Protein AF-0000000082832202 (afdb_homodimer)

Organism: NCBI:txid1287738

Structure (mmCIF, N/CA/C/O backbone):
data_AF-0000000082832202-model_v1
#
loop_
_entity.id
_entity.type
_entity.pdbx_description
1 polymer 'Sel1 repeat family protein'
#
loop_
_atom_site.group_PDB
_atom_site.id
_atom_site.type_symbol
_atom_site.label_atom_id
_atom_site.label_alt_id
_atom_site.label_comp_id
_atom_site.label_asym_id
_atom_site.label_entity_id
_atom_site.label_seq_id
_atom_site.pdbx_PDB_ins_code
_atom_site.Cartn_x
_atom_site.Cartn_y
_atom_site.Cartn_z
_atom_site.occupancy
_atom_site.B_iso_or_equiv
_atom_site.auth_seq_id
_atom_site.auth_comp_id
_atom_site.auth_asym_id
_atom_site.auth_atom_id
_atom_site.pdbx_PDB_model_num
ATOM 1 N N . MET A 1 1 ? 5.253 -94.151 35.045 1 36.7 1 MET A N 1
ATOM 2 C CA . MET A 1 1 ? 4.605 -93.643 33.839 1 36.7 1 MET A CA 1
ATOM 3 C C . MET A 1 1 ? 4.426 -92.13 33.914 1 36.7 1 MET A C 1
ATOM 5 O O . MET A 1 1 ? 3.609 -91.635 34.692 1 36.7 1 MET A O 1
ATOM 9 N N . THR A 1 2 ? 5.518 -91.332 33.769 1 46.15 2 THR A N 1
ATOM 10 C CA . THR A 1 2 ? 5.912 -89.937 33.929 1 46.15 2 THR A CA 1
ATOM 11 C C . THR A 1 2 ? 5.266 -89.066 32.855 1 46.15 2 THR A C 1
ATOM 13 O O . THR A 1 2 ? 5.481 -89.283 31.66 1 46.15 2 THR A O 1
ATOM 16 N N . PRO A 1 3 ? 3.987 -88.641 33.016 1 47.85 3 PRO A N 1
ATOM 17 C CA . PRO A 1 3 ? 3.278 -87.91 31.964 1 47.85 3 PRO A CA 1
ATOM 18 C C . PRO A 1 3 ? 3.998 -86.63 31.547 1 47.85 3 PRO A C 1
ATOM 20 O O . PRO A 1 3 ? 4.624 -85.97 32.381 1 47.85 3 PRO A O 1
ATOM 23 N N . SER A 1 4 ? 4.635 -86.577 30.332 1 41.85 4 SER A N 1
ATOM 24 C CA . SER A 1 4 ? 5.38 -85.555 29.603 1 41.85 4 SER A CA 1
ATOM 25 C C . SER A 1 4 ? 4.497 -84.355 29.276 1 41.85 4 SER A C 1
ATOM 27 O O . SER A 1 4 ? 3.383 -84.516 28.774 1 41.85 4 SER A O 1
ATOM 29 N N . PHE A 1 5 ? 4.564 -83.216 30.042 1 42.29 5 PHE A N 1
ATOM 30 C CA . PHE A 1 5 ? 3.911 -81.913 30.012 1 42.29 5 PHE A CA 1
ATOM 31 C C . PHE A 1 5 ? 4.182 -81.203 28.691 1 42.29 5 PHE A C 1
ATOM 33 O O . PHE A 1 5 ? 5.31 -80.783 28.426 1 42.29 5 PHE A O 1
ATOM 40 N N . ALA A 1 6 ? 3.631 -81.625 27.555 1 43.42 6 ALA A N 1
ATOM 41 C CA . ALA A 1 6 ? 3.865 -80.989 26.261 1 43.42 6 ALA A CA 1
ATOM 42 C C . ALA A 1 6 ? 3.346 -79.555 26.253 1 43.42 6 ALA A C 1
ATOM 44 O O . ALA A 1 6 ? 2.148 -79.32 26.432 1 43.42 6 ALA A O 1
ATOM 45 N N . ARG A 1 7 ? 4.124 -78.577 26.791 1 40.4 7 ARG A N 1
ATOM 46 C CA . ARG A 1 7 ? 3.816 -77.151 26.831 1 40.4 7 ARG A CA 1
ATOM 47 C C . ARG A 1 7 ? 3.564 -76.606 25.429 1 40.4 7 ARG A C 1
ATOM 49 O O . ARG A 1 7 ? 4.438 -76.68 24.562 1 40.4 7 ARG A O 1
ATOM 56 N N . ARG A 1 8 ? 2.305 -76.591 24.922 1 41.57 8 ARG A N 1
ATOM 57 C CA . ARG A 1 8 ? 1.809 -76.053 23.659 1 41.57 8 ARG A CA 1
ATOM 58 C C . ARG A 1 8 ? 2.207 -74.59 23.494 1 41.57 8 ARG A C 1
ATOM 60 O O . ARG A 1 8 ? 1.861 -73.75 24.327 1 41.57 8 ARG A O 1
ATOM 67 N N . VAL A 1 9 ? 3.37 -74.235 22.896 1 40.81 9 VAL A N 1
ATOM 68 C CA . VAL A 1 9 ? 3.902 -72.92 22.555 1 40.81 9 VAL A CA 1
ATOM 69 C C . VAL A 1 9 ? 2.956 -72.215 21.586 1 40.81 9 VAL A C 1
ATOM 71 O O . VAL A 1 9 ? 2.713 -72.704 20.48 1 40.81 9 VAL A O 1
ATOM 74 N N . ALA A 1 10 ? 1.857 -71.535 22.136 1 42.75 10 ALA A N 1
ATOM 75 C CA . ALA A 1 10 ? 0.928 -70.726 21.351 1 42.75 10 ALA A CA 1
ATOM 76 C C . ALA A 1 10 ? 1.678 -69.734 20.466 1 42.75 10 ALA A C 1
ATOM 78 O O . ALA A 1 10 ? 2.588 -69.043 20.93 1 42.75 10 ALA A O 1
ATOM 79 N N . ALA A 1 11 ? 1.74 -69.985 19.158 1 41.87 11 ALA A N 1
ATOM 80 C CA . ALA A 1 11 ? 2.28 -69.248 18.019 1 41.87 11 ALA A CA 1
ATOM 81 C C . ALA A 1 11 ? 1.671 -67.851 17.931 1 41.87 11 ALA A C 1
ATOM 83 O O . ALA A 1 11 ? 0.459 -67.706 17.759 1 41.87 11 ALA A O 1
ATOM 84 N N . VAL A 1 12 ? 2.035 -66.905 18.861 1 43 12 VAL A N 1
ATOM 85 C CA . VAL A 1 12 ? 1.637 -65.506 18.746 1 43 12 VAL A CA 1
ATOM 86 C C . VAL A 1 12 ? 1.857 -65.022 17.314 1 43 12 VAL A C 1
ATOM 88 O O . VAL A 1 12 ? 2.977 -65.07 16.801 1 43 12 VAL A O 1
ATOM 91 N N . GLY A 1 13 ? 0.845 -65.153 16.382 1 37.01 13 GLY A N 1
ATOM 92 C CA . GLY A 1 13 ? 0.838 -64.637 15.022 1 37.01 13 GLY A CA 1
ATOM 93 C C . GLY A 1 13 ? 1.25 -63.18 14.934 1 37.01 13 GLY A C 1
ATOM 94 O O . GLY A 1 13 ? 1.105 -62.429 15.901 1 37.01 13 GLY A O 1
ATOM 95 N N . PRO A 1 14 ? 2.322 -62.809 14.129 1 46.74 14 PRO A N 1
ATOM 96 C CA . PRO A 1 14 ? 2.854 -61.466 13.886 1 46.74 14 PRO A CA 1
ATOM 97 C C . PRO A 1 14 ? 1.791 -60.49 13.388 1 46.74 14 PRO A C 1
ATOM 99 O O . PRO A 1 14 ? 1.067 -60.794 12.436 1 46.74 14 PRO A O 1
ATOM 102 N N . ALA A 1 15 ? 0.938 -59.871 14.303 1 44.11 15 ALA A N 1
ATOM 103 C CA . ALA A 1 15 ? 0.104 -58.76 13.85 1 44.11 15 ALA A CA 1
ATOM 104 C C . ALA A 1 15 ? 0.918 -57.76 13.035 1 44.11 15 ALA A C 1
ATOM 106 O O . ALA A 1 15 ? 1.861 -57.153 13.548 1 44.11 15 ALA A O 1
ATOM 107 N N . ALA A 1 16 ? 1.172 -58.023 11.727 1 42.03 16 ALA A N 1
ATOM 108 C CA . ALA A 1 16 ? 1.734 -57.045 10.799 1 42.03 16 ALA A CA 1
ATOM 109 C C . ALA A 1 16 ? 0.975 -55.722 10.87 1 42.03 16 ALA A C 1
ATOM 111 O O . ALA A 1 16 ? -0.208 -55.659 10.529 1 42.03 16 ALA A O 1
ATOM 112 N N . LEU A 1 17 ? 1.152 -54.93 11.963 1 40.19 17 LEU A N 1
ATOM 113 C CA . LEU A 1 17 ? 0.679 -53.55 11.992 1 40.19 17 LEU A CA 1
ATOM 114 C C . LEU A 1 17 ? 0.992 -52.84 10.679 1 40.19 17 LEU A C 1
ATOM 116 O O . LEU A 1 17 ? 2.158 -52.724 10.294 1 40.19 17 LEU A O 1
ATOM 120 N N . LEU A 1 18 ? 0.102 -52.975 9.669 1 39.25 18 LEU A N 1
ATOM 121 C CA . LEU A 1 18 ? 0.136 -52.133 8.478 1 39.25 18 LEU A CA 1
ATOM 122 C C . LEU A 1 18 ? 0.263 -50.661 8.857 1 39.25 18 LEU A C 1
ATOM 124 O O . LEU A 1 18 ? -0.636 -50.098 9.485 1 39.25 18 LEU A O 1
ATOM 128 N N . LEU A 1 19 ? 1.418 -50.238 9.329 1 39.89 19 LEU A N 1
ATOM 129 C CA . LEU A 1 19 ? 1.705 -48.809 9.385 1 39.89 19 LEU A CA 1
ATOM 130 C C . LEU A 1 19 ? 1.295 -48.121 8.086 1 39.89 19 LEU A C 1
ATOM 132 O O . LEU A 1 19 ? 1.91 -48.343 7.041 1 39.89 19 LEU A O 1
ATOM 136 N N . ALA A 1 20 ? 0.002 -47.969 7.8 1 40.73 20 ALA A N 1
ATOM 137 C CA . ALA A 1 20 ? -0.419 -47.074 6.725 1 40.73 20 ALA A CA 1
ATOM 138 C C . ALA A 1 20 ? 0.298 -45.73 6.818 1 40.73 20 ALA A C 1
ATOM 140 O O . ALA A 1 20 ? 0.176 -45.022 7.821 1 40.73 20 ALA A O 1
ATOM 141 N N . LEU A 1 21 ? 1.505 -45.641 6.226 1 37.59 21 LEU A N 1
ATOM 142 C CA . LEU A 1 21 ? 2.193 -44.403 5.878 1 37.59 21 LEU A CA 1
ATOM 143 C C . LEU A 1 21 ? 1.217 -43.384 5.298 1 37.59 21 LEU A C 1
ATOM 145 O O . LEU A 1 21 ? 0.692 -43.578 4.199 1 37.59 21 LEU A O 1
ATOM 149 N N . ALA A 1 22 ? 0.286 -42.87 6.035 1 40.84 22 ALA A N 1
ATOM 150 C CA . ALA A 1 22 ? -0.384 -41.647 5.602 1 40.84 22 ALA A CA 1
ATOM 151 C C . ALA A 1 22 ? 0.616 -40.646 5.031 1 40.84 22 ALA A C 1
ATOM 153 O O . ALA A 1 22 ? 1.431 -40.085 5.768 1 40.84 22 ALA A O 1
ATOM 154 N N . LEU A 1 23 ? 1.189 -40.967 3.871 1 36.01 23 LEU A N 1
ATOM 155 C CA . LEU A 1 23 ? 1.786 -39.893 3.084 1 36.01 23 LEU A CA 1
ATOM 156 C C . LEU A 1 23 ? 0.919 -38.64 3.128 1 36.01 23 LEU A C 1
ATOM 158 O O . LEU A 1 23 ? -0.218 -38.649 2.65 1 36.01 23 LEU A O 1
ATOM 162 N N . HIS A 1 24 ? 0.838 -37.951 4.184 1 42.77 24 HIS A N 1
ATOM 163 C CA . HIS A 1 24 ? 0.457 -36.544 4.13 1 42.77 24 HIS A CA 1
ATOM 164 C C . HIS A 1 24 ? 0.964 -35.884 2.852 1 42.77 24 HIS A C 1
ATOM 166 O O . HIS A 1 24 ? 2.173 -35.836 2.611 1 42.77 24 HIS A O 1
ATOM 172 N N . SER A 1 25 ? 0.314 -36.09 1.721 1 37.2 25 SER A N 1
ATOM 173 C CA . SER A 1 25 ? 0.51 -35.225 0.563 1 37.2 25 SER A CA 1
ATOM 174 C C . SER A 1 25 ? 0.694 -33.771 0.984 1 37.2 25 SER A C 1
ATOM 176 O O . SER A 1 25 ? -0.21 -33.169 1.569 1 37.2 25 SER A O 1
ATOM 178 N N . SER A 1 26 ? 1.654 -33.456 1.715 1 41.11 26 SER A N 1
ATOM 179 C CA . SER A 1 26 ? 2.028 -32.052 1.583 1 41.11 26 SER A CA 1
ATOM 180 C C . SER A 1 26 ? 1.764 -31.54 0.171 1 41.11 26 SER A C 1
ATOM 182 O O . SER A 1 26 ? 2.48 -31.895 -0.768 1 41.11 26 SER A O 1
ATOM 184 N N . GLY A 1 27 ? 0.619 -31.632 -0.323 1 37.84 27 GLY A N 1
ATOM 185 C CA . GLY A 1 27 ? 0.293 -30.92 -1.549 1 37.84 27 GLY A CA 1
ATOM 186 C C . GLY A 1 27 ? 1.083 -29.637 -1.722 1 37.84 27 GLY A C 1
ATOM 187 O O . GLY A 1 27 ? 0.674 -28.58 -1.238 1 37.84 27 GLY A O 1
ATOM 188 N N . ARG A 1 28 ? 2.298 -29.7 -1.516 1 38.68 28 ARG A N 1
ATOM 189 C CA . ARG A 1 28 ? 2.996 -28.602 -2.178 1 38.68 28 ARG A CA 1
ATOM 190 C C . ARG A 1 28 ? 2.385 -28.31 -3.545 1 38.68 28 ARG A C 1
ATOM 192 O O . ARG A 1 28 ? 2.361 -29.18 -4.418 1 38.68 28 ARG A O 1
ATOM 199 N N . ALA A 1 29 ? 1.395 -27.492 -3.718 1 41.17 29 ALA A N 1
ATOM 200 C CA . ALA A 1 29 ? 1.008 -26.893 -4.993 1 41.17 29 ALA A CA 1
ATOM 201 C C . ALA A 1 29 ? 2.203 -26.794 -5.937 1 41.17 29 ALA A C 1
ATOM 203 O O . ALA A 1 29 ? 3.077 -25.943 -5.755 1 41.17 29 ALA A O 1
ATOM 204 N N . GLU A 1 30 ? 2.817 -27.752 -6.334 1 41.38 30 GLU A N 1
ATOM 205 C CA . GLU A 1 30 ? 3.593 -27.643 -7.566 1 41.38 30 GLU A CA 1
ATOM 206 C C . GLU A 1 30 ? 2.911 -26.714 -8.567 1 41.38 30 GLU A C 1
ATOM 208 O O . GLU A 1 30 ? 1.794 -26.985 -9.012 1 41.38 30 GLU A O 1
ATOM 213 N N . ALA A 1 31 ? 3.024 -25.371 -8.469 1 43.4 31 ALA A N 1
ATOM 214 C CA . ALA A 1 31 ? 2.69 -24.532 -9.618 1 43.4 31 ALA A CA 1
ATOM 215 C C . ALA A 1 31 ? 2.842 -25.306 -10.924 1 43.4 31 ALA A C 1
ATOM 217 O O . ALA A 1 31 ? 3.941 -25.747 -11.268 1 43.4 31 ALA A O 1
ATOM 218 N N . ASN A 1 32 ? 1.982 -26.177 -11.28 1 41.36 32 ASN A N 1
ATOM 219 C CA . ASN A 1 32 ? 2.021 -26.673 -12.652 1 41.36 32 ASN A CA 1
ATOM 220 C C . ASN A 1 32 ? 2.671 -25.665 -13.595 1 41.36 32 ASN A C 1
ATOM 222 O O . ASN A 1 32 ? 2.039 -24.685 -13.995 1 41.36 32 ASN A O 1
ATOM 226 N N . ASN A 1 33 ? 3.904 -25.526 -13.57 1 45.63 33 ASN A N 1
ATOM 227 C CA . ASN A 1 33 ? 4.753 -24.741 -14.46 1 45.63 33 ASN A CA 1
ATOM 228 C C . ASN A 1 33 ? 4.131 -24.597 -15.846 1 45.63 33 ASN A C 1
ATOM 230 O O . ASN A 1 33 ? 4.294 -23.565 -16.5 1 45.63 33 ASN A O 1
ATOM 234 N N . GLY A 1 34 ? 3.545 -25.752 -16.246 1 49.36 34 GLY A N 1
ATOM 235 C CA . GLY A 1 34 ? 3.028 -25.731 -17.605 1 49.36 34 GLY A CA 1
ATOM 236 C C . GLY A 1 34 ? 1.852 -24.788 -17.781 1 49.36 34 GLY A C 1
ATOM 237 O O . GLY A 1 34 ? 1.723 -24.136 -18.82 1 49.36 34 GLY A O 1
ATOM 238 N N . LEU A 1 35 ? 0.853 -24.888 -16.947 1 48.44 35 LEU A N 1
ATOM 239 C CA . LEU A 1 35 ? -0.297 -23.997 -17.063 1 48.44 35 LEU A CA 1
ATOM 240 C C . LEU A 1 35 ? 0.104 -22.553 -16.782 1 48.44 35 LEU A C 1
ATOM 242 O O . LEU A 1 35 ? -0.596 -21.62 -17.183 1 48.44 35 LEU A O 1
ATOM 246 N N . SER A 1 36 ? 1.229 -22.48 -16.019 1 58.41 36 SER A N 1
ATOM 247 C CA . SER A 1 36 ? 1.688 -21.155 -15.615 1 58.41 36 SER A CA 1
ATOM 248 C C . SER A 1 36 ? 2.213 -20.364 -16.808 1 58.41 36 SER A C 1
ATOM 250 O O . SER A 1 36 ? 1.938 -19.169 -16.937 1 58.41 36 SER A O 1
ATOM 252 N N . ALA A 1 37 ? 2.893 -21.187 -17.684 1 61.93 37 ALA A N 1
ATOM 253 C CA . ALA A 1 37 ? 3.47 -20.503 -18.838 1 61.93 37 ALA A CA 1
ATOM 254 C C . ALA A 1 37 ? 2.379 -20.006 -19.783 1 61.93 37 ALA A C 1
ATOM 256 O O . ALA A 1 37 ? 2.565 -19.01 -20.486 1 61.93 37 ALA A O 1
ATOM 257 N N . TYR A 1 38 ? 1.156 -20.61 -19.632 1 76.43 38 TYR A N 1
ATOM 258 C CA . TYR A 1 38 ? 0.159 -20.217 -20.621 1 76.43 38 TYR A CA 1
ATOM 259 C C . TYR A 1 38 ? -0.908 -19.327 -19.996 1 76.43 38 TYR A C 1
ATOM 261 O O . TYR A 1 38 ? -1.728 -18.738 -20.704 1 76.43 38 TYR A O 1
ATOM 269 N N . ALA A 1 39 ? -0.691 -19.198 -18.753 1 91.46 39 ALA A N 1
ATOM 270 C CA . ALA A 1 39 ? -1.71 -18.379 -18.103 1 91.46 39 ALA A CA 1
ATOM 271 C C . ALA A 1 39 ? -1.458 -16.893 -18.346 1 91.46 39 ALA A C 1
ATOM 273 O O . ALA A 1 39 ? -0.314 -16.436 -18.302 1 91.46 39 ALA A O 1
ATOM 274 N N . THR A 1 40 ? -2.513 -16.191 -18.694 1 96.17 40 THR A N 1
ATOM 275 C CA . THR A 1 40 ? -2.414 -14.744 -18.849 1 96.17 40 THR A CA 1
ATOM 276 C C . THR A 1 40 ? -2.049 -14.082 -17.523 1 96.17 40 THR A C 1
ATOM 278 O O . THR A 1 40 ? -2.222 -14.677 -16.458 1 96.17 40 THR A O 1
ATOM 281 N N . PRO A 1 41 ? -1.514 -12.963 -17.612 1 96.54 41 PRO A N 1
ATOM 282 C CA . PRO A 1 41 ? -1.201 -12.261 -16.365 1 96.54 41 PRO A CA 1
ATOM 283 C C . PRO A 1 41 ? -2.415 -12.114 -15.45 1 96.54 41 PRO A C 1
ATOM 285 O O . PRO A 1 41 ? -2.288 -12.227 -14.228 1 96.54 41 PRO A O 1
ATOM 288 N N . ALA A 1 42 ? -3.521 -11.936 -16.021 1 95.78 42 ALA A N 1
ATOM 289 C CA . ALA A 1 42 ? -4.743 -11.821 -15.23 1 95.78 42 ALA A CA 1
ATOM 290 C C . ALA A 1 42 ? -5.069 -13.137 -14.529 1 95.78 42 ALA A C 1
ATOM 292 O O . ALA A 1 42 ? -5.533 -13.141 -13.386 1 95.78 42 ALA A O 1
ATOM 293 N N . GLN A 1 43 ? -4.837 -14.211 -15.175 1 97.21 43 GLN A N 1
ATOM 294 C CA . GLN A 1 43 ? -5.065 -15.522 -14.576 1 97.21 43 GLN A CA 1
ATOM 295 C C . GLN A 1 43 ? -4.069 -15.794 -13.453 1 97.21 43 GLN A C 1
ATOM 297 O O . GLN A 1 43 ? -4.434 -16.344 -12.411 1 97.21 43 GLN A O 1
ATOM 302 N N . LYS A 1 44 ? -2.842 -15.412 -13.63 1 97.8 44 LYS A N 1
ATOM 303 C CA . LYS A 1 44 ? -1.829 -15.553 -12.588 1 97.8 44 LYS A CA 1
ATOM 304 C C . LYS A 1 44 ? -2.174 -14.705 -11.367 1 97.8 44 LYS A C 1
ATOM 306 O O . LYS A 1 44 ? -1.996 -15.144 -10.229 1 97.8 44 LYS A O 1
ATOM 311 N N . TYR A 1 45 ? -2.695 -13.516 -11.648 1 96.07 45 TYR A N 1
ATOM 312 C CA . TYR A 1 45 ? -3.15 -12.657 -10.56 1 96.07 45 TYR A CA 1
ATOM 313 C C . TYR A 1 45 ? -4.295 -13.309 -9.794 1 96.07 45 TYR A C 1
ATOM 315 O O . TYR A 1 45 ? -4.323 -13.275 -8.561 1 96.07 45 TYR A O 1
ATOM 323 N N . ALA A 1 46 ? -5.177 -13.933 -10.486 1 95.38 46 ALA A N 1
ATOM 324 C CA . ALA A 1 46 ? -6.278 -14.644 -9.843 1 95.38 46 ALA A CA 1
ATOM 325 C C . ALA A 1 46 ? -5.76 -15.787 -8.974 1 95.38 46 ALA A C 1
ATOM 327 O O . ALA A 1 46 ? -6.268 -16.018 -7.874 1 95.38 46 ALA A O 1
ATOM 328 N N . LEU A 1 47 ? -4.779 -16.486 -9.451 1 96.15 47 LEU A N 1
ATOM 329 C CA . LEU A 1 47 ? -4.164 -17.559 -8.677 1 96.15 47 LEU A CA 1
ATOM 330 C C . LEU A 1 47 ? -3.5 -17.01 -7.419 1 96.15 47 LEU A C 1
ATOM 332 O O . LEU A 1 47 ? -3.533 -17.65 -6.365 1 96.15 47 LEU A O 1
ATOM 336 N N . ALA A 1 48 ? -2.869 -15.845 -7.532 1 96.15 48 ALA A N 1
ATOM 337 C CA . ALA A 1 48 ? -2.276 -15.194 -6.367 1 96.15 48 ALA A CA 1
ATOM 338 C C . ALA A 1 48 ? -3.334 -14.89 -5.311 1 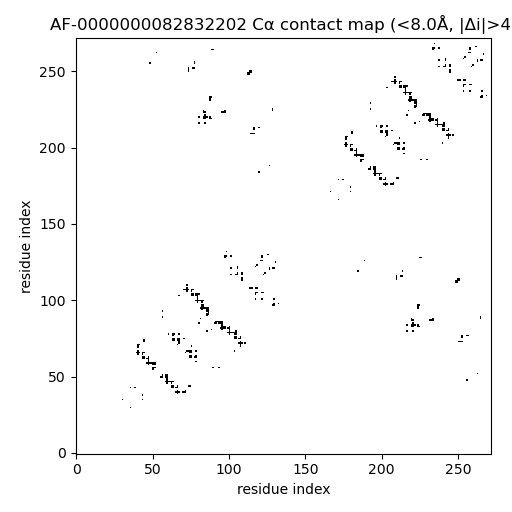96.15 48 ALA A C 1
ATOM 340 O O . ALA A 1 48 ? -3.114 -15.119 -4.119 1 96.15 48 ALA A O 1
ATOM 341 N N . LEU A 1 49 ? -4.469 -14.396 -5.746 1 93.25 49 LEU A N 1
ATOM 342 C CA . LEU A 1 49 ? -5.542 -14.066 -4.814 1 93.25 49 LEU A CA 1
ATOM 343 C C . LEU A 1 49 ? -6.087 -15.324 -4.146 1 93.25 49 LEU A C 1
ATOM 345 O O . LEU A 1 49 ? -6.435 -15.303 -2.963 1 93.25 49 LEU A O 1
ATOM 349 N N . GLU A 1 50 ? -6.172 -16.399 -4.854 1 92.96 50 GLU A N 1
ATOM 350 C CA . GLU A 1 50 ? -6.58 -17.674 -4.271 1 92.96 50 GLU A CA 1
ATOM 351 C C . GLU A 1 50 ? -5.582 -18.142 -3.215 1 92.96 50 GLU A C 1
ATOM 353 O O . GLU A 1 50 ? -5.975 -18.553 -2.121 1 92.96 50 GLU A O 1
ATOM 358 N N . ALA A 1 51 ? -4.305 -18.049 -3.54 1 93.75 51 ALA A N 1
ATOM 359 C CA . ALA A 1 51 ? -3.264 -18.43 -2.589 1 93.75 51 ALA A CA 1
ATOM 360 C C . ALA A 1 51 ? -3.343 -17.584 -1.321 1 93.75 51 ALA A C 1
ATOM 362 O O . ALA A 1 51 ? -3.146 -18.093 -0.215 1 93.75 51 ALA A O 1
ATOM 363 N N . GLN A 1 52 ? -3.565 -16.298 -1.499 1 92.32 52 GLN A N 1
ATOM 364 C CA . GLN A 1 52 ? -3.74 -15.416 -0.349 1 92.32 52 GLN A CA 1
ATOM 365 C C . GLN A 1 52 ? -4.88 -15.897 0.544 1 92.32 52 GLN A C 1
ATOM 367 O O . GLN A 1 52 ? -4.744 -15.929 1.769 1 92.32 52 GLN A O 1
ATOM 372 N N . THR A 1 53 ? -6.021 -16.267 -0.02 1 89.55 53 THR A N 1
ATOM 373 C CA . THR A 1 53 ? -7.193 -16.737 0.711 1 89.55 53 THR A CA 1
ATOM 374 C C . THR A 1 53 ? -6.874 -18.014 1.482 1 89.55 53 THR A C 1
ATOM 376 O O . THR A 1 53 ? -7.402 -18.235 2.574 1 89.55 53 THR A O 1
ATOM 379 N N . LEU A 1 54 ? -5.959 -18.802 0.966 1 89.73 54 LEU A N 1
ATOM 380 C CA . LEU A 1 54 ? -5.589 -20.076 1.573 1 89.73 54 LEU A CA 1
ATOM 381 C C . LEU A 1 54 ? -4.478 -19.887 2.6 1 89.73 54 LEU A C 1
ATOM 383 O O . LEU A 1 54 ? -4.063 -20.845 3.256 1 89.73 54 LEU A O 1
ATOM 387 N N . GLY A 1 55 ? -3.926 -18.665 2.642 1 89.22 55 GLY A N 1
ATOM 388 C CA . GLY A 1 55 ? -2.867 -18.388 3.6 1 89.22 55 GLY A CA 1
ATOM 389 C C . GLY A 1 55 ? -1.498 -18.835 3.122 1 89.22 55 GLY A C 1
ATOM 390 O O . GLY A 1 55 ? -0.537 -18.842 3.894 1 89.22 55 GLY A O 1
ATOM 391 N N . ASP A 1 56 ? -1.466 -19.279 1.869 1 92.6 56 ASP A N 1
ATOM 392 C CA . ASP A 1 56 ? -0.182 -19.642 1.276 1 92.6 56 ASP A CA 1
ATOM 393 C C . ASP A 1 56 ? 0.514 -18.419 0.683 1 92.6 56 ASP A C 1
ATOM 395 O O . ASP A 1 56 ? 0.518 -18.231 -0.536 1 92.6 56 ASP A O 1
ATOM 399 N N . TYR A 1 57 ? 1.173 -17.662 1.48 1 93.71 57 TYR A N 1
ATOM 400 C CA . TYR A 1 57 ? 1.712 -16.364 1.092 1 93.71 57 TYR A CA 1
ATOM 401 C C . TYR A 1 57 ? 2.928 -16.526 0.188 1 93.71 57 TYR A C 1
ATOM 403 O O . TYR A 1 57 ? 3.117 -15.754 -0.755 1 93.71 57 TYR A O 1
ATOM 411 N N . PRO A 1 58 ? 3.778 -17.55 0.422 1 95.25 58 PRO A N 1
ATOM 412 C CA . PRO A 1 58 ? 4.855 -17.75 -0.55 1 95.25 58 PRO A CA 1
ATOM 413 C C . PRO A 1 58 ? 4.336 -17.982 -1.967 1 95.25 58 PRO A C 1
ATOM 415 O O . PRO A 1 58 ? 4.864 -17.41 -2.924 1 95.25 58 PRO A O 1
ATOM 418 N N . ALA A 1 59 ? 3.292 -18.784 -2.103 1 96.34 59 ALA A N 1
ATOM 419 C CA . ALA A 1 59 ? 2.698 -18.999 -3.419 1 96.34 59 ALA A CA 1
ATOM 420 C C . ALA A 1 59 ? 2.077 -17.713 -3.958 1 96.34 59 ALA A C 1
ATOM 422 O O . ALA A 1 59 ? 2.178 -17.42 -5.151 1 96.34 59 ALA A O 1
ATOM 423 N N . MET A 1 60 ? 1.393 -16.934 -3.122 1 95.84 60 MET A N 1
ATOM 424 C CA . MET A 1 60 ? 0.836 -15.643 -3.518 1 95.84 60 MET A CA 1
ATOM 425 C C . MET A 1 60 ? 1.903 -14.764 -4.162 1 95.84 60 MET A C 1
ATOM 427 O O . MET A 1 60 ? 1.714 -14.263 -5.271 1 95.84 60 MET A O 1
ATOM 431 N N . LEU A 1 61 ? 3.049 -14.669 -3.497 1 97.48 61 LEU A N 1
ATOM 432 C CA . LEU A 1 61 ? 4.119 -13.805 -3.981 1 97.48 61 LEU A CA 1
ATOM 433 C C . LEU A 1 61 ? 4.696 -14.334 -5.29 1 97.48 61 LEU A C 1
ATOM 435 O O . LEU A 1 61 ? 5.045 -13.555 -6.18 1 97.48 61 LEU A O 1
ATOM 439 N N . THR A 1 62 ? 4.767 -15.635 -5.392 1 97.83 62 THR A N 1
ATOM 440 C CA . THR A 1 62 ? 5.273 -16.238 -6.62 1 97.83 62 THR A CA 1
ATOM 441 C C . THR A 1 62 ? 4.381 -15.88 -7.805 1 97.83 62 THR A C 1
ATOM 443 O O . THR A 1 62 ? 4.871 -15.438 -8.846 1 97.83 62 THR A O 1
ATOM 446 N N . TRP A 1 63 ? 3.104 -15.992 -7.641 1 97.7 63 TRP A N 1
ATOM 447 C CA . TRP A 1 63 ? 2.163 -15.703 -8.718 1 97.7 63 TRP A CA 1
ATOM 448 C C . TRP A 1 63 ? 2.1 -14.206 -8.999 1 97.7 63 TRP A C 1
ATOM 450 O O . TRP A 1 63 ? 1.989 -13.789 -10.155 1 97.7 63 TRP A O 1
ATOM 460 N N . LEU A 1 64 ? 2.138 -13.416 -7.935 1 97.7 64 LEU A N 1
ATOM 461 C CA . LEU A 1 64 ? 2.157 -11.971 -8.135 1 97.7 64 LEU A CA 1
ATOM 462 C C . LEU A 1 64 ? 3.37 -11.552 -8.959 1 97.7 64 LEU A C 1
ATOM 464 O O . LEU A 1 64 ? 3.249 -10.747 -9.885 1 97.7 64 LEU A O 1
ATOM 468 N N . ARG A 1 65 ? 4.511 -12.053 -8.624 1 98.45 65 ARG A N 1
ATOM 469 C CA . ARG A 1 65 ? 5.727 -11.704 -9.352 1 98.45 65 ARG A CA 1
ATOM 470 C C . ARG A 1 65 ? 5.631 -12.13 -10.814 1 98.45 65 ARG A C 1
ATOM 472 O O . ARG A 1 65 ? 6.052 -11.394 -11.709 1 98.45 65 ARG A O 1
ATOM 479 N N . ALA A 1 66 ? 5.083 -13.312 -11.027 1 98.03 66 ALA A N 1
ATOM 480 C CA . ALA A 1 66 ? 4.925 -13.799 -12.395 1 98.03 66 ALA A CA 1
ATOM 481 C C . ALA A 1 66 ? 4.026 -12.871 -13.208 1 98.03 66 ALA A C 1
ATOM 483 O O . ALA A 1 66 ? 4.358 -12.509 -14.339 1 98.03 66 ALA A O 1
ATOM 484 N N . ALA A 1 67 ? 2.903 -12.462 -12.669 1 97.75 67 ALA A N 1
ATOM 485 C CA . ALA A 1 67 ? 1.978 -11.552 -13.341 1 97.75 67 ALA A CA 1
ATOM 486 C C . ALA A 1 67 ? 2.591 -10.163 -13.495 1 97.75 67 ALA A C 1
ATOM 488 O O . ALA A 1 67 ? 2.449 -9.528 -14.543 1 97.75 67 ALA A O 1
ATOM 489 N N . ALA A 1 68 ? 3.284 -9.746 -12.47 1 97.27 68 ALA A N 1
ATOM 490 C CA . ALA A 1 68 ? 3.894 -8.419 -12.464 1 97.27 68 ALA A CA 1
ATOM 491 C C . ALA A 1 68 ? 4.965 -8.303 -13.544 1 97.27 68 ALA A C 1
ATOM 493 O O . ALA A 1 68 ? 5.057 -7.281 -14.229 1 97.27 68 ALA A O 1
ATOM 494 N N . ARG A 1 69 ? 5.728 -9.298 -13.723 1 98 69 ARG A N 1
ATOM 495 C CA . ARG A 1 69 ? 6.797 -9.308 -14.716 1 98 69 ARG A CA 1
ATOM 496 C C . ARG A 1 69 ? 6.234 -9.178 -16.127 1 98 69 ARG A C 1
ATOM 498 O O . ARG A 1 69 ? 6.916 -8.689 -17.031 1 98 69 ARG A O 1
ATOM 505 N N . GLU A 1 70 ? 4.988 -9.581 -16.269 1 97.23 70 GLU A N 1
ATOM 506 C CA . GLU A 1 70 ? 4.351 -9.51 -17.581 1 97.23 70 GLU A CA 1
ATOM 507 C C . GLU A 1 70 ? 3.584 -8.202 -17.752 1 97.23 70 GLU A C 1
ATOM 509 O O . GLU A 1 70 ? 2.787 -8.06 -18.682 1 97.23 70 GLU A O 1
ATOM 514 N N . GLY A 1 71 ? 3.678 -7.298 -16.821 1 95.49 71 GLY A N 1
ATOM 515 C CA . GLY A 1 71 ? 3.196 -5.937 -16.991 1 95.49 71 GLY A CA 1
ATOM 516 C C . GLY A 1 71 ? 1.799 -5.725 -16.439 1 95.49 71 GLY A C 1
ATOM 517 O O . GLY A 1 71 ? 1.169 -4.699 -16.706 1 95.49 71 GLY A O 1
ATOM 518 N N . HIS A 1 72 ? 1.299 -6.641 -15.632 1 94.88 72 HIS A N 1
ATOM 519 C CA . HIS A 1 72 ? -0.042 -6.52 -15.071 1 94.88 72 HIS A CA 1
ATOM 520 C C . HIS A 1 72 ? -0.068 -5.53 -13.911 1 94.88 72 HIS A C 1
ATOM 522 O O . HIS A 1 72 ? 0.364 -5.855 -12.803 1 94.88 72 HIS A O 1
ATOM 528 N N . ALA A 1 73 ? -0.613 -4.403 -14.078 1 92.38 73 ALA A N 1
ATOM 529 C CA . ALA A 1 73 ? -0.507 -3.284 -13.145 1 92.38 73 ALA A CA 1
ATOM 530 C C . ALA A 1 73 ? -1.147 -3.627 -11.802 1 92.38 73 ALA A C 1
ATOM 532 O O . ALA A 1 73 ? -0.578 -3.342 -10.746 1 92.38 73 ALA A O 1
ATOM 533 N N . PRO A 1 74 ? -2.269 -4.295 -11.801 1 92.17 74 PRO A N 1
ATOM 534 C CA . PRO A 1 74 ? -2.84 -4.679 -10.508 1 92.17 74 PRO A CA 1
ATOM 535 C C . PRO A 1 74 ? -1.919 -5.596 -9.705 1 92.17 74 PRO A C 1
ATOM 537 O O . PRO A 1 74 ? -1.791 -5.436 -8.489 1 92.17 74 PRO A O 1
ATOM 540 N N . ALA A 1 75 ? -1.268 -6.534 -10.356 1 95.44 75 ALA A N 1
ATOM 541 C CA . ALA A 1 75 ? -0.332 -7.428 -9.678 1 95.44 75 ALA A CA 1
ATOM 542 C C . ALA A 1 75 ? 0.892 -6.665 -9.179 1 95.44 75 ALA A C 1
ATOM 544 O O . ALA A 1 75 ? 1.403 -6.943 -8.091 1 95.44 75 ALA A O 1
ATOM 545 N N . GLN A 1 76 ? 1.362 -5.724 -9.99 1 95.38 76 GLN A N 1
ATOM 546 C CA . GLN A 1 76 ? 2.497 -4.9 -9.588 1 95.38 76 GLN A CA 1
ATOM 547 C C . GLN A 1 76 ? 2.178 -4.1 -8.328 1 95.38 76 GLN A C 1
ATOM 549 O O . GLN A 1 76 ? 2.983 -4.052 -7.396 1 95.38 76 GLN A O 1
ATOM 554 N N . ARG A 1 77 ? 0.998 -3.543 -8.259 1 93.16 77 ARG A N 1
ATOM 555 C CA . ARG A 1 77 ? 0.577 -2.764 -7.099 1 93.16 77 ARG A CA 1
ATOM 556 C C . ARG A 1 77 ? 0.429 -3.651 -5.867 1 93.16 77 ARG A C 1
ATOM 558 O O . ARG A 1 77 ? 0.934 -3.32 -4.793 1 93.16 77 ARG A O 1
ATOM 565 N N . MET A 1 78 ? -0.228 -4.764 -6.05 1 94.07 78 MET A N 1
ATOM 566 C CA . MET A 1 78 ? -0.429 -5.684 -4.934 1 94.07 78 MET A CA 1
ATOM 567 C C . MET A 1 78 ? 0.905 -6.208 -4.413 1 94.07 78 MET A C 1
ATOM 569 O O . MET A 1 78 ? 1.118 -6.279 -3.201 1 94.07 78 MET A O 1
ATOM 573 N N . LEU A 1 79 ? 1.772 -6.566 -5.329 1 95.98 79 LEU A N 1
ATOM 574 C CA . LEU A 1 79 ? 3.092 -7.05 -4.941 1 95.98 79 LEU A CA 1
ATOM 575 C C . LEU A 1 79 ? 3.857 -5.982 -4.167 1 95.98 79 LEU A C 1
ATOM 577 O O . LEU A 1 79 ? 4.454 -6.27 -3.128 1 95.98 79 LEU A O 1
ATOM 581 N N . GLY A 1 80 ? 3.865 -4.757 -4.671 1 95.45 80 GLY A N 1
ATOM 582 C CA . GLY A 1 80 ? 4.531 -3.663 -3.984 1 95.45 80 GLY A CA 1
ATOM 583 C C . GLY A 1 80 ? 4.027 -3.451 -2.569 1 95.45 80 GLY A C 1
ATOM 584 O O . GLY A 1 80 ? 4.82 -3.339 -1.632 1 95.45 80 GLY A O 1
ATOM 585 N N . ILE A 1 81 ? 2.705 -3.461 -2.38 1 94.08 81 ILE A N 1
ATOM 586 C CA . ILE A 1 81 ? 2.103 -3.246 -1.069 1 94.08 81 ILE A CA 1
ATOM 587 C C . ILE A 1 81 ? 2.406 -4.436 -0.161 1 94.08 81 ILE A C 1
ATOM 589 O O . ILE A 1 81 ? 2.721 -4.261 1.018 1 94.08 81 ILE A O 1
ATOM 593 N N . ALA A 1 82 ? 2.328 -5.634 -0.673 1 95.28 82 ALA A N 1
ATOM 594 C CA . ALA A 1 82 ? 2.634 -6.837 0.096 1 95.28 82 ALA A CA 1
ATOM 595 C C . ALA A 1 82 ? 4.075 -6.815 0.598 1 95.28 82 ALA A C 1
ATOM 597 O O . ALA A 1 82 ? 4.353 -7.229 1.726 1 95.28 82 ALA A O 1
ATOM 598 N N . LEU A 1 83 ? 4.98 -6.309 -0.236 1 96.21 83 LEU A N 1
ATOM 599 C CA . LEU A 1 83 ? 6.397 -6.287 0.111 1 96.21 83 LEU A CA 1
ATOM 600 C C . LEU A 1 83 ? 6.695 -5.175 1.111 1 96.21 83 LEU A C 1
ATOM 602 O O . LEU A 1 83 ? 7.576 -5.318 1.962 1 96.21 83 LEU A O 1
ATOM 606 N N . VAL A 1 84 ? 5.926 -4.081 1.025 1 94.75 84 VAL A N 1
ATOM 607 C CA . VAL A 1 84 ? 6.123 -2.966 1.946 1 94.75 84 VAL A CA 1
ATOM 608 C C . VAL A 1 84 ? 5.467 -3.282 3.288 1 94.75 84 VAL A C 1
ATOM 610 O O . VAL A 1 84 ? 6.016 -2.962 4.345 1 94.75 84 VAL A O 1
ATOM 613 N N . GLY A 1 85 ? 4.331 -3.967 3.269 1 95.28 85 GLY A N 1
ATOM 614 C CA . GLY A 1 85 ? 3.536 -4.204 4.464 1 95.28 85 GLY A CA 1
ATOM 615 C C . GLY A 1 85 ? 3.556 -5.651 4.917 1 95.28 85 GLY A C 1
ATOM 616 O O . GLY A 1 85 ? 2.737 -6.059 5.744 1 95.28 85 GLY A O 1
ATOM 617 N N . GLY A 1 86 ? 4.36 -6.518 4.364 1 93.92 86 GLY A N 1
ATOM 618 C CA . GLY A 1 86 ? 4.374 -7.96 4.545 1 93.92 86 GLY A CA 1
ATOM 619 C C . GLY A 1 86 ? 4.189 -8.383 5.99 1 93.92 86 GLY A C 1
ATOM 620 O O . GLY A 1 86 ? 3.251 -9.115 6.313 1 93.92 86 GLY A O 1
ATOM 621 N N . PRO A 1 87 ? 4.971 -7.863 6.861 1 92.51 87 PRO A N 1
ATOM 622 C CA . PRO A 1 87 ? 4.87 -8.296 8.257 1 92.51 87 PRO A CA 1
ATOM 623 C C . PRO A 1 87 ? 3.496 -8.021 8.862 1 92.51 87 PRO A C 1
ATOM 625 O O . PRO A 1 87 ? 2.955 -8.862 9.585 1 92.51 87 PRO A O 1
ATOM 628 N N . ALA A 1 88 ? 2.98 -6.889 8.532 1 92.29 88 ALA A N 1
ATOM 629 C CA . ALA A 1 88 ? 1.681 -6.514 9.082 1 92.29 88 ALA A CA 1
ATOM 630 C C . ALA A 1 88 ? 0.555 -7.299 8.415 1 92.29 88 ALA A C 1
ATOM 632 O O . ALA A 1 88 ? -0.393 -7.724 9.081 1 92.29 88 ALA A O 1
ATOM 633 N N . LEU A 1 89 ? 0.677 -7.585 7.202 1 92.69 89 LEU A N 1
ATOM 634 C CA . LEU A 1 89 ? -0.39 -8.187 6.41 1 92.69 89 LEU A CA 1
ATOM 635 C C . LEU A 1 89 ? -0.39 -9.705 6.562 1 92.69 89 LEU A C 1
ATOM 637 O O . LEU A 1 89 ? -1.452 -10.327 6.617 1 92.69 89 LEU A O 1
ATOM 641 N N . TYR A 1 90 ? 0.848 -10.265 6.68 1 91.27 90 TYR A N 1
ATOM 642 C CA . TYR A 1 90 ? 0.941 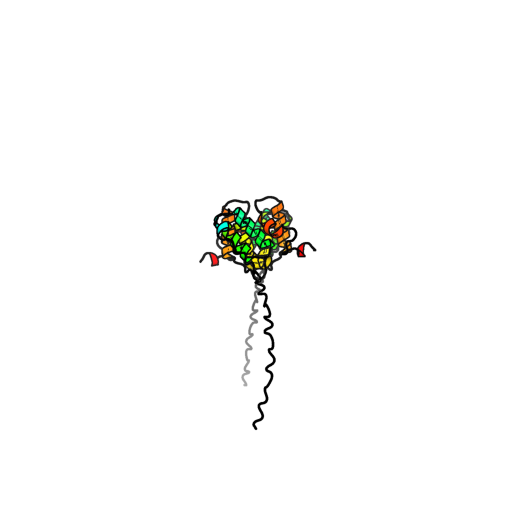-11.711 6.512 1 91.27 90 TYR A CA 1
ATOM 643 C C . TYR A 1 90 ? 1.723 -12.343 7.657 1 91.27 90 TYR A C 1
ATOM 645 O O . TYR A 1 90 ? 1.874 -13.566 7.713 1 91.27 90 TYR A O 1
ATOM 653 N N . GLY A 1 91 ? 2.24 -11.522 8.539 1 88.32 91 GLY A N 1
ATOM 654 C CA . GLY A 1 91 ? 2.95 -12.037 9.699 1 88.32 91 GLY A CA 1
ATOM 655 C C . GLY A 1 91 ? 4.458 -11.948 9.564 1 88.32 91 GLY A C 1
ATOM 656 O O . GLY A 1 91 ? 4.971 -11.57 8.508 1 88.32 91 GLY A O 1
ATOM 657 N N . ALA A 1 92 ? 5.123 -12.281 10.583 1 86.79 92 ALA A N 1
ATOM 658 C CA . ALA A 1 92 ? 6.568 -12.106 10.7 1 86.79 92 ALA A CA 1
ATOM 659 C C . ALA A 1 92 ? 7.31 -12.978 9.691 1 86.79 92 ALA A C 1
ATOM 661 O O . ALA A 1 92 ? 8.462 -12.701 9.349 1 86.79 92 ALA A O 1
ATOM 662 N N . GLY A 1 93 ? 6.711 -14.003 9.207 1 89.71 93 GLY A N 1
ATOM 663 C CA . GLY A 1 93 ? 7.327 -14.895 8.238 1 89.71 93 GLY A CA 1
ATOM 664 C C . GLY A 1 93 ? 7.433 -14.288 6.852 1 89.71 93 GLY A C 1
ATOM 665 O O . GLY A 1 93 ? 8.087 -14.851 5.971 1 89.71 93 GLY A O 1
ATOM 666 N N . GLN A 1 94 ? 6.835 -13.121 6.678 1 92.69 94 GLN A N 1
ATOM 667 C CA . GLN A 1 94 ? 6.905 -12.391 5.417 1 92.69 94 GLN A CA 1
ATOM 668 C C . GLN A 1 94 ? 7.57 -11.031 5.604 1 92.69 94 GLN A C 1
ATOM 670 O O . GLN A 1 94 ? 6.887 -10.016 5.759 1 92.69 94 GLN A O 1
ATOM 675 N N . PRO A 1 95 ? 8.892 -11 5.56 1 93.63 95 PRO A N 1
ATOM 676 C CA . PRO A 1 95 ? 9.591 -9.733 5.792 1 93.63 95 PRO A CA 1
ATOM 677 C C . PRO A 1 95 ? 9.296 -8.691 4.716 1 93.63 95 PRO A C 1
ATOM 679 O O . PRO A 1 95 ? 8.988 -9.046 3.576 1 93.63 95 PRO A O 1
ATOM 682 N N . ALA A 1 96 ? 9.449 -7.462 5.083 1 94.7 96 ALA A N 1
ATOM 683 C CA . ALA A 1 96 ? 9.304 -6.365 4.129 1 94.7 96 ALA A CA 1
ATOM 684 C C . ALA A 1 96 ? 10.517 -6.276 3.207 1 94.7 96 ALA A C 1
ATOM 686 O O . ALA A 1 96 ? 11.638 -6.587 3.614 1 94.7 96 ALA A O 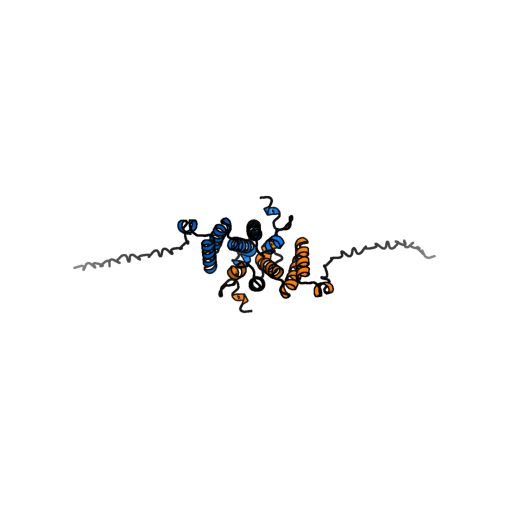1
ATOM 687 N N . ASP A 1 97 ? 10.285 -5.889 1.967 1 95.27 97 ASP A N 1
ATOM 688 C CA . ASP A 1 97 ? 11.313 -5.567 0.983 1 95.27 97 ASP A CA 1
ATOM 689 C C . ASP A 1 97 ? 11.004 -4.248 0.278 1 95.27 97 ASP A C 1
ATOM 691 O O . ASP A 1 97 ? 10.314 -4.23 -0.743 1 95.27 97 ASP A O 1
ATOM 695 N N . LEU A 1 98 ? 11.596 -3.169 0.769 1 92.81 98 LEU A N 1
ATOM 696 C CA . LEU A 1 98 ? 11.271 -1.83 0.288 1 92.81 98 LEU A CA 1
ATOM 697 C C . LEU A 1 98 ? 11.833 -1.605 -1.112 1 92.81 98 LEU A C 1
ATOM 699 O O . LEU A 1 98 ? 11.225 -0.903 -1.923 1 92.81 98 LEU A O 1
ATOM 703 N N . CYS A 1 99 ? 12.992 -2.165 -1.368 1 94 99 CYS A N 1
ATOM 704 C CA . CYS A 1 99 ? 13.603 -1.964 -2.678 1 94 99 CYS A CA 1
ATOM 705 C C . CYS A 1 99 ? 12.764 -2.606 -3.776 1 94 99 CYS A C 1
ATOM 707 O O . CYS A 1 99 ? 12.411 -1.95 -4.757 1 94 99 CYS A O 1
ATOM 709 N N . GLU A 1 100 ? 12.401 -3.845 -3.578 1 95.52 100 GLU A N 1
ATOM 710 C CA . GLU A 1 100 ? 11.539 -4.491 -4.563 1 95.52 100 GLU A CA 1
ATOM 711 C C . GLU A 1 100 ? 10.157 -3.846 -4.594 1 95.52 100 GLU A C 1
ATOM 713 O O . GLU A 1 100 ? 9.586 -3.64 -5.667 1 95.52 100 GLU A O 1
ATOM 718 N N . GLY A 1 101 ? 9.639 -3.571 -3.403 1 95.06 101 GLY A N 1
ATOM 719 C CA . GLY A 1 101 ? 8.345 -2.91 -3.34 1 95.06 101 GLY A CA 1
ATOM 720 C C . GLY A 1 101 ? 8.306 -1.602 -4.108 1 95.06 101 GLY A C 1
ATOM 721 O O . GLY A 1 101 ? 7.377 -1.358 -4.88 1 95.06 101 GLY A O 1
ATOM 722 N N . ARG A 1 102 ? 9.305 -0.757 -3.934 1 92.29 102 ARG A N 1
ATOM 723 C CA . ARG A 1 102 ? 9.438 0.503 -4.659 1 92.29 102 ARG A CA 1
ATOM 724 C C . ARG A 1 102 ? 9.431 0.27 -6.166 1 92.29 102 ARG A C 1
ATOM 726 O O . ARG A 1 102 ? 8.737 0.971 -6.905 1 92.29 102 ARG A O 1
ATOM 733 N N . GLN A 1 103 ? 10.209 -0.644 -6.581 1 93.27 103 GLN A N 1
ATOM 734 C CA . GLN A 1 103 ? 10.331 -0.931 -8.007 1 93.27 103 GLN A CA 1
ATOM 735 C C . GLN A 1 103 ? 8.972 -1.255 -8.621 1 93.27 103 GLN A C 1
ATOM 737 O O . GLN A 1 103 ? 8.608 -0.703 -9.662 1 93.27 103 GLN A O 1
ATOM 742 N N . TRP A 1 104 ? 8.212 -2.074 -7.985 1 94.39 104 TRP A N 1
ATOM 743 C CA . TRP A 1 104 ? 6.946 -2.526 -8.551 1 94.39 104 TRP A CA 1
ATOM 744 C C . TRP A 1 104 ? 5.885 -1.435 -8.451 1 94.39 104 TRP A C 1
ATOM 746 O O . TRP A 1 104 ? 5.084 -1.252 -9.371 1 94.39 104 TRP A O 1
ATOM 756 N N . LEU A 1 105 ? 5.867 -0.761 -7.309 1 92.31 105 LEU A N 1
ATOM 757 C CA . LEU A 1 105 ? 4.9 0.321 -7.164 1 92.31 105 LEU A CA 1
ATOM 758 C C . LEU A 1 105 ? 5.139 1.407 -8.208 1 92.31 105 LEU A C 1
ATOM 760 O O . LEU A 1 105 ? 4.188 1.93 -8.794 1 92.31 105 LEU A O 1
ATOM 764 N N . LEU A 1 106 ? 6.36 1.757 -8.493 1 91.79 106 LEU A N 1
ATOM 765 C CA . LEU A 1 106 ? 6.669 2.779 -9.487 1 91.79 106 LEU A CA 1
ATOM 766 C C . LEU A 1 106 ? 6.365 2.278 -10.895 1 91.79 106 LEU A C 1
ATOM 768 O O . LEU A 1 106 ? 5.906 3.044 -11.746 1 91.79 106 LEU A O 1
ATOM 772 N N . ARG A 1 107 ? 6.633 1 -11.177 1 92.8 107 ARG A N 1
ATOM 773 C CA . ARG A 1 107 ? 6.294 0.43 -12.477 1 92.8 107 ARG A CA 1
ATOM 774 C C . ARG A 1 107 ? 4.79 0.485 -12.724 1 92.8 107 ARG A C 1
ATOM 776 O O . ARG A 1 107 ? 4.348 0.83 -13.822 1 92.8 107 ARG A O 1
ATOM 783 N N . ALA A 1 108 ? 4.039 0.09 -11.74 1 92.02 108 ALA A N 1
ATOM 784 C CA . ALA A 1 108 ? 2.587 0.177 -11.871 1 92.02 108 ALA A CA 1
ATOM 785 C C . ALA A 1 108 ? 2.144 1.616 -12.121 1 92.02 108 ALA A C 1
ATOM 787 O O . ALA A 1 108 ? 1.279 1.868 -12.963 1 92.02 108 ALA A O 1
ATOM 788 N N . ALA A 1 109 ? 2.687 2.595 -11.396 1 89.51 109 ALA A N 1
ATOM 789 C CA . ALA A 1 109 ? 2.325 4.006 -11.505 1 89.51 109 ALA A CA 1
ATOM 790 C C . ALA A 1 109 ? 2.624 4.542 -12.902 1 89.51 109 ALA A C 1
ATOM 792 O O . ALA A 1 109 ? 1.899 5.399 -13.413 1 89.51 109 ALA A O 1
ATOM 793 N N . SER A 1 110 ? 3.639 4.055 -13.532 1 90.27 110 SER A N 1
ATOM 794 C CA . SER A 1 110 ? 4.062 4.536 -14.843 1 90.27 110 SER A CA 1
ATOM 795 C C . SER A 1 110 ? 3.07 4.129 -15.928 1 90.27 110 SER A C 1
ATOM 797 O O . SER A 1 110 ? 3.077 4.691 -17.025 1 90.27 110 SER A O 1
ATOM 799 N N . GLN A 1 111 ? 2.309 3.083 -15.743 1 88.72 111 GLN A N 1
ATOM 800 C CA . GLN A 1 111 ? 1.335 2.61 -16.72 1 88.72 111 GLN A CA 1
ATOM 801 C C . GLN A 1 111 ? 0.064 3.454 -16.684 1 88.72 111 GLN A C 1
ATOM 803 O O . GLN A 1 111 ? -0.859 3.231 -17.47 1 88.72 111 GLN A O 1
ATOM 808 N N . GLY A 1 112 ? 0.022 4.399 -15.968 1 74.62 112 GLY A N 1
ATOM 809 C CA . GLY A 1 112 ? -1.167 5.234 -15.914 1 74.62 112 GLY A CA 1
ATOM 810 C C . GLY A 1 112 ? -2.166 4.783 -14.864 1 74.62 112 GLY A C 1
ATOM 811 O O . GLY A 1 112 ? -2.084 3.66 -14.364 1 74.62 112 GLY A O 1
ATOM 812 N N . GLY A 1 113 ? -2.7 5.614 -14.196 1 60.46 113 GLY A N 1
ATOM 813 C CA . GLY A 1 113 ? -3.709 5.413 -13.167 1 60.46 113 GLY A CA 1
ATOM 814 C C . GLY A 1 113 ? -3.543 6.343 -11.98 1 60.46 113 GLY A C 1
ATOM 815 O O . GLY A 1 113 ? -2.529 7.034 -11.863 1 60.46 113 GLY A O 1
ATOM 816 N N . ALA A 1 114 ? -4.553 6.698 -11.526 1 53.45 114 ALA A N 1
ATOM 817 C CA . ALA A 1 114 ? -4.694 7.66 -10.436 1 53.45 114 ALA A CA 1
ATOM 818 C C . ALA A 1 114 ? -3.634 7.43 -9.362 1 53.45 114 ALA A C 1
ATOM 820 O O . ALA A 1 114 ? -3.501 8.229 -8.432 1 53.45 114 ALA A O 1
ATOM 821 N N . ASP A 1 115 ? -2.791 6.257 -9.564 1 56.87 115 ASP A N 1
ATOM 822 C CA . ASP A 1 115 ? -2.138 5.827 -8.331 1 56.87 115 ASP A CA 1
ATOM 823 C C . ASP A 1 115 ? -0.893 6.665 -8.049 1 56.87 115 ASP A C 1
ATOM 825 O O . ASP A 1 115 ? 0.195 6.353 -8.538 1 56.87 115 ASP A O 1
ATOM 829 N N . ASP A 1 116 ? -1.059 7.88 -7.567 1 70.76 116 ASP A N 1
ATOM 830 C CA . ASP A 1 116 ? -0.133 8.94 -7.18 1 70.76 116 ASP A CA 1
ATOM 831 C C . ASP A 1 116 ? 0.595 8.588 -5.885 1 70.76 116 ASP A C 1
ATOM 833 O O . ASP A 1 116 ? 1.439 9.353 -5.413 1 70.76 116 ASP A O 1
ATOM 837 N N . VAL A 1 117 ? 0.379 7.346 -5.324 1 85.52 117 VAL A N 1
ATOM 838 C CA . VAL A 1 117 ? 0.957 7.2 -3.992 1 85.52 117 VAL A CA 1
ATOM 839 C C . VAL A 1 117 ? 2.399 6.709 -4.106 1 85.52 117 VAL A C 1
ATOM 841 O O . VAL A 1 117 ? 3.252 7.077 -3.296 1 85.52 117 VAL A O 1
ATOM 844 N N . ALA A 1 118 ? 2.709 5.967 -5.213 1 89.82 118 ALA A N 1
ATOM 845 C CA . ALA A 1 118 ? 4.065 5.461 -5.406 1 89.82 118 ALA A CA 1
ATOM 846 C C . ALA A 1 118 ? 5.065 6.606 -5.537 1 89.82 118 ALA A C 1
ATOM 848 O O . ALA A 1 118 ? 6.153 6.558 -4.959 1 89.82 118 ALA A O 1
ATOM 849 N N . TYR A 1 119 ? 4.624 7.604 -6.224 1 89.53 119 TYR A N 1
ATOM 850 C CA . TYR A 1 119 ? 5.499 8.758 -6.399 1 89.53 119 TYR A CA 1
ATOM 851 C C . TYR A 1 119 ? 5.597 9.568 -5.112 1 89.53 119 TYR A C 1
ATOM 853 O O . TYR A 1 119 ? 6.645 10.146 -4.814 1 89.53 119 TYR A O 1
ATOM 861 N N . ALA A 1 120 ? 4.523 9.595 -4.383 1 88.84 120 ALA A N 1
ATOM 862 C CA . ALA A 1 120 ? 4.55 10.283 -3.094 1 88.84 120 ALA A CA 1
ATOM 863 C C . ALA A 1 120 ? 5.467 9.565 -2.108 1 88.84 120 ALA A C 1
ATOM 865 O O . ALA A 1 120 ? 6.136 10.205 -1.294 1 88.84 120 ALA A O 1
ATOM 866 N N . LEU A 1 121 ? 5.517 8.305 -2.26 1 89.24 121 LEU A N 1
ATOM 867 C CA . LEU A 1 121 ? 6.317 7.496 -1.346 1 89.24 121 LEU A CA 1
ATOM 868 C C . LEU A 1 121 ? 7.779 7.473 -1.778 1 89.24 121 LEU A C 1
ATOM 870 O O . LEU A 1 121 ? 8.68 7.562 -0.94 1 89.24 121 LEU A O 1
ATOM 874 N N . PHE A 1 122 ? 7.954 7.373 -3.145 1 85.86 122 PHE A N 1
ATOM 875 C CA . PHE A 1 122 ? 9.286 6.989 -3.597 1 85.86 122 PHE A CA 1
ATOM 876 C C . PHE A 1 122 ? 9.766 7.911 -4.711 1 85.86 122 PHE A C 1
ATOM 878 O O . PHE A 1 122 ? 10.86 7.726 -5.249 1 85.86 122 PHE A O 1
ATOM 885 N N . GLY A 1 123 ? 9.026 8.797 -5.089 1 75.78 123 GLY A N 1
ATOM 886 C CA . GLY A 1 123 ? 9.295 9.535 -6.312 1 75.78 123 GLY A CA 1
ATOM 887 C C . GLY A 1 123 ? 10.264 10.685 -6.114 1 75.78 123 GLY A C 1
ATOM 888 O O . GLY A 1 123 ? 10.716 11.297 -7.085 1 75.78 123 GLY A O 1
ATOM 889 N N . ARG A 1 124 ? 10.502 10.94 -4.911 1 71.71 124 ARG A N 1
ATOM 890 C CA . ARG A 1 124 ? 11.431 12.048 -4.719 1 71.71 124 ARG A CA 1
ATOM 891 C C . ARG A 1 124 ? 12.877 11.568 -4.782 1 71.71 124 ARG A C 1
ATOM 893 O O . ARG A 1 124 ? 13.175 10.429 -4.416 1 71.71 124 ARG A O 1
ATOM 900 N N . PRO A 1 125 ? 13.743 12.146 -5.613 1 61.65 125 PRO A N 1
ATOM 901 C CA . PRO A 1 125 ? 15.128 11.73 -5.8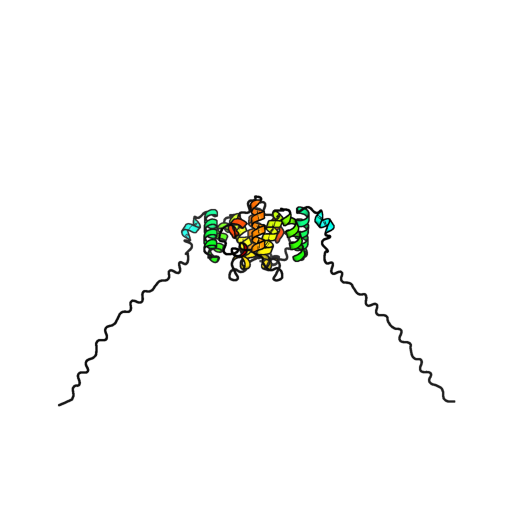46 1 61.65 125 PRO A CA 1
ATOM 902 C C . PRO A 1 125 ? 15.805 11.2 -4.584 1 61.65 125 PRO A C 1
ATOM 904 O O . PRO A 1 125 ? 16.586 10.248 -4.651 1 61.65 125 PRO A O 1
ATOM 907 N N . ARG A 1 126 ? 15.588 11.828 -3.501 1 60.3 126 ARG A N 1
ATOM 908 C CA . ARG A 1 126 ? 16.28 11.353 -2.307 1 60.3 126 ARG A CA 1
ATOM 909 C C . ARG A 1 126 ? 15.298 10.741 -1.313 1 60.3 126 ARG A C 1
ATOM 911 O O . ARG A 1 126 ? 15.122 11.258 -0.208 1 60.3 126 ARG A O 1
ATOM 918 N N . ASP A 1 127 ? 14.824 9.76 -1.885 1 67.17 127 ASP A N 1
ATOM 919 C CA . ASP A 1 127 ? 13.996 9.071 -0.9 1 67.17 127 ASP A CA 1
ATOM 920 C C . ASP A 1 127 ? 14.858 8.3 0.098 1 67.17 127 ASP A C 1
ATOM 922 O O . ASP A 1 127 ? 15.505 7.315 -0.264 1 67.17 127 ASP A O 1
ATOM 926 N N . PRO A 1 128 ? 15.041 8.943 1.125 1 70.23 128 PRO A N 1
ATOM 927 C CA . PRO A 1 128 ? 15.954 8.342 2.1 1 70.23 128 PRO A CA 1
ATOM 928 C C . PRO A 1 128 ? 15.574 6.907 2.458 1 70.23 128 PRO A C 1
ATOM 930 O O . PRO A 1 128 ? 16.424 6.132 2.904 1 70.23 128 PRO A O 1
ATOM 933 N N . LEU A 1 129 ? 14.374 6.59 2.182 1 73.41 129 LEU A N 1
ATOM 934 C CA . LEU A 1 129 ? 13.929 5.249 2.543 1 73.41 129 LEU A CA 1
ATOM 935 C C . LEU A 1 129 ? 14.575 4.201 1.642 1 73.41 129 LEU A C 1
ATOM 937 O O . LEU A 1 129 ? 14.867 3.089 2.087 1 73.41 129 LEU A O 1
ATOM 941 N N . THR A 1 130 ? 14.741 4.645 0.378 1 76.71 130 THR A N 1
ATOM 942 C CA . THR A 1 130 ? 15.181 3.634 -0.578 1 76.71 130 THR A CA 1
ATOM 943 C C . THR A 1 130 ? 16.454 4.08 -1.29 1 76.71 130 THR A C 1
ATOM 945 O O . THR A 1 130 ? 16.77 3.587 -2.375 1 76.71 130 THR A O 1
ATOM 948 N N . ALA A 1 131 ? 17.028 5.081 -0.77 1 77.8 131 ALA A N 1
ATOM 949 C CA . ALA A 1 131 ? 18.27 5.56 -1.372 1 77.8 131 ALA A CA 1
ATOM 950 C C . ALA A 1 131 ? 19.274 4.422 -1.535 1 77.8 131 ALA A C 1
ATOM 952 O O . ALA A 1 131 ? 20.037 4.394 -2.504 1 77.8 131 ALA A O 1
ATOM 953 N N . HIS A 1 132 ? 19.247 3.527 -0.682 1 77.5 132 HIS A N 1
ATOM 954 C C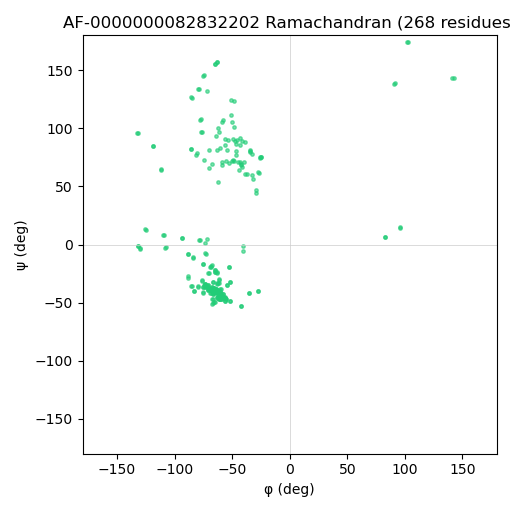A . HIS A 1 132 ? 20.197 2.421 -0.704 1 77.5 132 HIS A CA 1
ATOM 955 C C . HIS A 1 132 ? 19.848 1.417 -1.798 1 77.5 132 HIS A C 1
ATOM 957 O O . HIS A 1 132 ? 20.69 0.609 -2.196 1 77.5 132 HIS A O 1
ATOM 963 N N . CYS A 1 133 ? 18.573 1.515 -2.291 1 79.51 133 CYS A N 1
ATOM 964 C CA . CYS A 1 133 ? 18.148 0.601 -3.345 1 79.51 133 CYS A CA 1
ATOM 965 C C . CYS A 1 133 ? 18.749 0.999 -4.687 1 79.51 133 CYS A C 1
ATOM 967 O O . CYS A 1 133 ? 18.773 0.197 -5.623 1 79.51 133 CYS A O 1
ATOM 969 N N . GLU A 1 134 ? 18.852 2.268 -4.886 1 67.08 134 GLU A N 1
ATOM 970 C CA . GLU A 1 134 ? 19.385 2.753 -6.156 1 67.08 134 GLU A CA 1
ATOM 971 C C . GLU A 1 134 ? 20.835 2.318 -6.347 1 67.08 134 GLU A C 1
ATOM 973 O O . GLU A 1 134 ? 21.306 2.189 -7.479 1 67.08 134 GLU A O 1
ATOM 978 N N . ALA A 1 135 ? 21.579 2.22 -5.398 1 54.25 135 ALA A N 1
ATOM 979 C CA . ALA A 1 135 ? 22.975 1.821 -5.557 1 54.25 135 ALA A CA 1
ATOM 980 C C . ALA A 1 135 ? 23.081 0.37 -6.017 1 54.25 135 ALA A C 1
ATOM 982 O O . ALA A 1 135 ? 24.134 -0.061 -6.494 1 54.25 135 ALA A O 1
ATOM 983 N N . ALA A 1 136 ? 22.129 -0.488 -5.931 1 43.55 136 ALA A N 1
ATOM 984 C CA . ALA A 1 136 ? 22.337 -1.863 -6.377 1 43.55 136 ALA A CA 1
ATOM 985 C C . ALA A 1 136 ? 22.141 -1.986 -7.886 1 43.55 136 ALA A C 1
ATOM 987 O O . ALA A 1 136 ? 21.233 -1.372 -8.452 1 43.55 136 ALA A O 1
ATOM 988 N N . MET B 1 1 ? 45.307 47.314 75.752 1 39.44 1 MET B N 1
ATOM 989 C CA . MET B 1 1 ? 45.44 47.785 74.376 1 39.44 1 MET B CA 1
ATOM 990 C C . MET B 1 1 ? 45.36 46.622 73.393 1 39.44 1 MET B C 1
ATOM 992 O O . MET B 1 1 ? 46.263 45.785 73.34 1 39.44 1 MET B O 1
ATOM 996 N N . THR B 1 2 ? 44.084 46.152 73.022 1 44.34 2 THR B N 1
ATOM 997 C CA . THR B 1 2 ? 43.42 45.017 72.39 1 44.34 2 THR B CA 1
ATOM 998 C C . THR B 1 2 ? 43.701 44.994 70.89 1 44.34 2 THR B C 1
ATOM 1000 O O . THR B 1 2 ? 43.864 46.045 70.267 1 44.34 2 THR B O 1
ATOM 1003 N N . PRO B 1 3 ? 44.115 43.842 70.179 1 47.3 3 PRO B N 1
ATOM 1004 C CA . PRO B 1 3 ? 44.649 43.453 68.871 1 47.3 3 PRO B CA 1
ATOM 1005 C C . PRO B 1 3 ? 43.619 43.585 67.751 1 47.3 3 PRO B C 1
ATOM 1007 O O . PRO B 1 3 ? 42.614 42.869 67.744 1 47.3 3 PRO B O 1
ATOM 1010 N N . SER B 1 4 ? 43.07 44.755 67.313 1 43.09 4 SER B N 1
ATOM 1011 C CA . SER B 1 4 ? 41.918 44.795 66.418 1 43.09 4 SER B CA 1
ATOM 1012 C C . SER B 1 4 ? 42.31 44.415 64.995 1 43.09 4 SER B C 1
ATOM 1014 O O . SER B 1 4 ? 43.097 45.115 64.354 1 43.09 4 SER B O 1
ATOM 1016 N N . PHE B 1 5 ? 42.613 43.113 64.656 1 41.17 5 PHE B N 1
ATOM 1017 C CA . PHE B 1 5 ? 43.012 42.65 63.332 1 41.17 5 PHE B CA 1
ATOM 1018 C C . PHE B 1 5 ? 41.911 42.911 62.312 1 41.17 5 PHE B C 1
ATOM 1020 O O . PHE B 1 5 ? 40.766 42.496 62.506 1 41.17 5 PHE B O 1
ATOM 1027 N N . ALA B 1 6 ? 41.926 43.994 61.529 1 43.57 6 ALA B N 1
ATOM 1028 C CA . ALA B 1 6 ? 41.055 44.488 60.466 1 43.57 6 ALA B CA 1
ATOM 1029 C C . ALA B 1 6 ? 41.117 43.58 59.24 1 43.57 6 ALA B C 1
ATOM 1031 O O . ALA B 1 6 ? 42.146 43.508 58.565 1 43.57 6 ALA B O 1
ATOM 1032 N N . ARG B 1 7 ? 40.585 42.327 59.286 1 40.01 7 ARG B N 1
ATOM 1033 C CA . ARG B 1 7 ? 40.653 41.404 58.158 1 40.01 7 ARG B CA 1
ATOM 1034 C C . ARG B 1 7 ? 39.977 41.996 56.925 1 40.01 7 ARG B C 1
ATOM 1036 O O . ARG B 1 7 ? 38.82 42.416 56.987 1 40.01 7 ARG B O 1
ATOM 1043 N N . ARG B 1 8 ? 40.722 42.472 55.886 1 42.16 8 ARG B N 1
ATOM 1044 C CA . ARG B 1 8 ? 40.421 43.012 54.564 1 42.16 8 ARG B CA 1
ATOM 1045 C C . ARG B 1 8 ? 39.589 42.028 53.748 1 42.16 8 ARG B C 1
ATOM 1047 O O . ARG B 1 8 ? 40.038 40.916 53.46 1 42.16 8 ARG B O 1
ATOM 1054 N N . VAL B 1 9 ? 38.248 41.964 53.829 1 39.74 9 VAL B N 1
ATOM 1055 C CA . VAL B 1 9 ? 37.301 41.122 53.106 1 39.74 9 VAL B CA 1
ATOM 1056 C C . VAL B 1 9 ? 37.348 41.453 51.616 1 39.74 9 VAL B C 1
ATOM 1058 O O . VAL B 1 9 ? 37.136 42.603 51.222 1 39.74 9 VAL B O 1
ATOM 1061 N N . ALA B 1 10 ? 38.197 40.698 50.794 1 42.09 10 ALA B N 1
ATOM 1062 C CA . ALA B 1 10 ? 38.33 40.734 49.34 1 42.09 10 ALA B CA 1
ATOM 1063 C C . ALA B 1 10 ? 36.97 40.605 48.662 1 42.09 10 ALA B C 1
ATOM 1065 O O . ALA B 1 10 ? 36.166 39.744 49.027 1 42.09 10 ALA B O 1
ATOM 1066 N N . ALA B 1 11 ? 36.477 41.657 48.009 1 41.03 11 ALA B N 1
ATOM 1067 C CA . ALA B 1 11 ? 35.268 41.935 47.238 1 41.03 11 ALA B CA 1
ATOM 1068 C C . ALA B 1 11 ? 35.19 41.045 46.001 1 41.03 11 ALA B C 1
ATOM 1070 O O . ALA B 1 11 ? 35.962 41.218 45.055 1 41.03 11 ALA B O 1
ATOM 1071 N N . VAL B 1 12 ? 35.286 39.672 46.098 1 42.91 12 VAL B N 1
ATOM 1072 C CA . VAL B 1 12 ? 35.148 38.884 44.878 1 42.91 12 VAL B CA 1
ATOM 1073 C C . VAL B 1 12 ? 33.914 39.341 44.104 1 42.91 12 VAL B C 1
ATOM 1075 O O . VAL B 1 12 ? 32.811 39.392 44.655 1 42.91 12 VAL B O 1
ATOM 1078 N N . GLY B 1 13 ? 34.079 40.182 43.01 1 36.46 13 GLY B N 1
ATOM 1079 C CA . GLY B 1 13 ? 33.107 40.67 42.044 1 36.46 13 GLY B CA 1
ATOM 1080 C C . GLY B 1 13 ? 32.273 39.564 41.426 1 36.46 13 GLY B C 1
ATOM 1081 O O . GLY B 1 13 ? 32.708 38.412 41.365 1 36.46 13 GLY B O 1
ATOM 1082 N N . PRO B 1 14 ? 30.871 39.596 41.489 1 45.46 14 PRO B N 1
ATOM 1083 C CA . PRO B 1 14 ? 29.87 38.663 40.964 1 45.46 14 PRO B CA 1
ATOM 1084 C C . PRO B 1 14 ? 29.963 38.489 39.45 1 45.46 14 PRO B C 1
ATOM 1086 O O . PRO B 1 14 ? 29.829 39.462 38.704 1 45.46 14 PRO B O 1
ATOM 1089 N N . ALA B 1 15 ? 31.047 37.854 38.833 1 44.4 15 ALA B N 1
ATOM 1090 C CA . ALA B 1 15 ? 30.904 37.626 37.397 1 44.4 15 ALA B CA 1
ATOM 1091 C C . ALA B 1 15 ? 29.558 36.982 37.075 1 44.4 15 ALA B C 1
ATOM 1093 O O . ALA B 1 15 ? 29.241 35.905 37.584 1 44.4 15 ALA B O 1
ATOM 1094 N N . ALA B 1 16 ? 28.502 37.781 36.79 1 40.68 16 ALA B N 1
ATOM 1095 C CA . ALA B 1 16 ? 27.193 37.407 36.261 1 40.68 16 ALA B CA 1
ATOM 1096 C C . ALA B 1 16 ? 27.332 36.571 34.992 1 40.68 16 ALA B C 1
ATOM 1098 O O . ALA B 1 16 ? 27.813 37.062 33.968 1 40.68 16 ALA B O 1
ATOM 1099 N N . LEU B 1 17 ? 27.817 35.301 35.087 1 39.26 17 LEU B N 1
ATOM 1100 C CA . LEU B 1 17 ? 27.724 34.395 33.947 1 39.26 17 LEU B CA 1
ATOM 1101 C C . LEU B 1 17 ? 26.352 34.489 33.288 1 39.26 17 LEU B C 1
ATOM 1103 O O . LEU B 1 17 ? 25.329 34.27 33.94 1 39.26 17 LEU B O 1
ATOM 1107 N N . LEU B 1 18 ? 26.199 35.347 32.287 1 38.41 18 LEU B N 1
ATOM 1108 C CA . LEU B 1 18 ? 25.064 35.369 31.371 1 38.41 18 LEU B CA 1
ATOM 1109 C C . LEU B 1 18 ? 24.798 33.979 30.802 1 38.41 18 LEU B C 1
ATOM 1111 O O . LEU B 1 18 ? 25.637 33.424 30.089 1 38.41 18 LEU B O 1
ATOM 1115 N N . LEU B 1 19 ? 24.288 33.076 31.578 1 39.19 19 LEU B N 1
ATOM 1116 C CA . LEU B 1 19 ? 23.719 31.857 31.013 1 39.19 19 LEU B CA 1
ATOM 1117 C C . LEU B 1 19 ? 22.813 32.179 29.829 1 39.19 19 LEU B C 1
ATOM 1119 O O . LEU B 1 19 ? 21.759 32.796 29.998 1 39.19 19 LEU B O 1
ATOM 1123 N N . ALA B 1 20 ? 23.325 32.479 28.646 1 40.99 20 ALA B N 1
ATOM 1124 C CA . ALA B 1 20 ? 22.533 32.493 27.419 1 40.99 20 ALA B CA 1
ATOM 1125 C C . ALA B 1 20 ? 21.676 31.235 27.305 1 40.99 20 ALA B C 1
ATOM 1127 O O . ALA B 1 20 ? 22.201 30.119 27.285 1 40.99 20 ALA B O 1
ATOM 1128 N N . LEU B 1 21 ? 20.445 31.274 27.85 1 36.49 21 LEU B N 1
ATOM 1129 C CA . LEU B 1 21 ? 19.331 30.369 27.587 1 36.49 21 LEU B CA 1
ATOM 1130 C C . LEU B 1 21 ? 19.186 30.106 26.092 1 36.49 21 LEU B C 1
ATOM 1132 O O . LEU B 1 21 ? 18.8 30.999 25.335 1 36.49 21 LEU B O 1
ATOM 1136 N N . ALA B 1 22 ? 20.109 29.511 25.425 1 41.29 22 ALA B N 1
ATOM 1137 C CA . ALA B 1 22 ? 19.793 28.959 24.11 1 41.29 22 ALA B CA 1
ATOM 1138 C C . ALA B 1 22 ? 18.454 28.229 24.13 1 41.29 22 ALA B C 1
ATOM 1140 O O . ALA B 1 22 ? 18.329 27.164 24.739 1 41.29 22 ALA B O 1
ATOM 1141 N N . LEU B 1 23 ? 17.359 28.997 24.242 1 35.97 23 LEU B N 1
ATOM 1142 C CA . LEU B 1 23 ? 16.073 28.435 23.844 1 35.97 23 LEU B CA 1
ATOM 1143 C C . LEU B 1 23 ? 16.202 27.646 22.546 1 35.97 23 LEU B C 1
ATOM 1145 O O . LEU B 1 23 ? 16.486 28.22 21.491 1 35.97 23 LEU B O 1
ATOM 1149 N N . HIS B 1 24 ? 16.828 26.564 22.498 1 42.89 24 HIS B N 1
ATOM 1150 C CA . HIS B 1 24 ? 16.543 25.597 21.444 1 42.89 24 HIS B CA 1
ATOM 1151 C C . HIS B 1 24 ? 15.063 25.604 21.077 1 42.89 24 HIS B C 1
ATOM 1153 O O . HIS B 1 24 ? 14.208 25.332 21.922 1 42.89 24 HIS B O 1
ATOM 1159 N N . SER B 1 25 ? 14.595 26.545 20.277 1 37.28 25 SER B N 1
ATOM 1160 C CA . SER B 1 25 ? 13.307 26.411 19.604 1 37.28 25 SER B CA 1
ATOM 1161 C C . SER B 1 25 ? 13.075 24.978 19.135 1 37.28 25 SER B C 1
ATOM 1163 O O . SER B 1 25 ? 13.823 24.464 18.3 1 37.28 25 SER B O 1
ATOM 1165 N N . SER B 1 26 ? 13.038 24.057 19.963 1 41.21 26 SER B N 1
ATOM 1166 C CA . SER B 1 26 ? 12.292 22.9 19.48 1 41.21 26 SER B CA 1
ATOM 1167 C C . SER B 1 26 ? 11.149 23.323 18.563 1 41.21 26 SER B C 1
ATOM 1169 O O . SER B 1 26 ? 10.154 23.888 19.023 1 41.21 26 SER B O 1
ATOM 1171 N N . GLY B 1 27 ? 11.373 23.966 17.505 1 38.05 27 GLY B N 1
ATOM 1172 C CA . GLY B 1 27 ? 10.343 24.145 16.495 1 38.05 27 GLY B CA 1
ATOM 1173 C C . GLY B 1 27 ? 9.345 23.003 16.451 1 38.05 27 GLY B C 1
ATOM 1174 O O . GLY B 1 27 ? 9.543 22.026 15.726 1 38.05 27 GLY B O 1
ATOM 1175 N N . ARG B 1 28 ? 8.911 22.574 17.534 1 38.78 28 ARG B N 1
ATOM 1176 C CA . ARG B 1 28 ? 7.649 21.867 17.348 1 38.78 28 ARG B CA 1
ATOM 1177 C C . ARG B 1 28 ? 6.749 22.604 16.361 1 38.78 28 ARG B C 1
ATOM 1179 O O . ARG B 1 28 ? 6.36 23.748 16.603 1 38.78 28 ARG B O 1
ATOM 1186 N N . ALA B 1 29 ? 6.781 22.391 15.073 1 41.48 29 ALA B N 1
ATOM 1187 C CA . ALA B 1 29 ? 5.73 22.768 14.131 1 41.48 29 ALA B CA 1
ATOM 1188 C C . ALA B 1 29 ? 4.367 22.806 14.817 1 41.48 29 ALA B C 1
ATOM 1190 O O . ALA B 1 29 ? 3.783 21.759 15.108 1 41.48 29 ALA B O 1
ATOM 1191 N N . GLU B 1 30 ? 4.081 23.546 15.722 1 41.33 30 GLU B N 1
ATOM 1192 C CA . GLU B 1 30 ? 2.682 23.869 15.987 1 41.33 30 GLU B CA 1
ATOM 1193 C C . GLU B 1 30 ? 1.875 23.931 14.694 1 41.33 30 GLU B C 1
ATOM 1195 O O . GLU B 1 30 ? 2.15 24.759 13.823 1 41.33 30 GLU B O 1
ATOM 1200 N N . ALA B 1 31 ? 1.407 22.798 14.1 1 43.68 31 ALA B N 1
ATOM 1201 C CA . ALA B 1 31 ? 0.35 22.897 13.096 1 43.68 31 ALA B CA 1
ATOM 1202 C C . ALA B 1 31 ? -0.492 24.152 13.308 1 43.68 31 ALA B C 1
ATOM 1204 O O . ALA B 1 31 ? -1.145 24.301 14.344 1 43.68 31 ALA B O 1
ATOM 1205 N N . ASN B 1 32 ? -0.065 25.305 12.993 1 41.52 32 ASN B N 1
ATOM 1206 C CA . ASN B 1 32 ? -1.011 26.416 12.965 1 41.52 32 ASN B CA 1
ATOM 1207 C C . ASN B 1 32 ? -2.436 25.933 12.715 1 41.52 32 ASN B C 1
ATOM 1209 O O . ASN B 1 32 ? -2.807 25.641 11.577 1 41.52 32 ASN B O 1
ATOM 1213 N N . ASN B 1 33 ? -3.053 25.367 13.626 1 45.78 33 ASN B N 1
ATOM 1214 C CA . ASN B 1 33 ? -4.451 24.951 13.67 1 45.78 33 ASN B CA 1
ATOM 1215 C C . ASN B 1 33 ? -5.323 25.82 12.769 1 45.78 33 ASN B C 1
ATOM 1217 O O . ASN B 1 33 ? -6.284 25.332 12.171 1 45.78 33 ASN B O 1
ATOM 1221 N N . GLY B 1 34 ? -4.966 27.126 12.84 1 49.34 34 GLY B N 1
ATOM 1222 C CA . GLY B 1 34 ? -5.823 28.037 12.099 1 49.34 34 GLY B CA 1
ATOM 1223 C C . GLY B 1 34 ? -5.751 27.834 10.597 1 49.34 34 GLY B C 1
ATOM 1224 O O . GLY B 1 34 ? -6.76 27.96 9.9 1 49.34 34 GLY B O 1
ATOM 1225 N N . LEU B 1 35 ? -4.572 27.799 10.044 1 48.52 35 LEU B N 1
ATOM 1226 C CA . LEU B 1 35 ? -4.438 27.596 8.605 1 48.52 35 LEU B CA 1
ATOM 1227 C C . LEU B 1 35 ? -4.941 26.213 8.203 1 48.52 35 LEU B C 1
ATOM 1229 O O . LEU B 1 35 ? -5.271 25.983 7.037 1 48.52 35 LEU B O 1
ATOM 1233 N N . SER B 1 36 ? -4.909 25.335 9.239 1 58.74 36 SER B N 1
ATOM 1234 C CA . SER B 1 36 ? -5.287 23.95 8.977 1 58.74 36 SER B CA 1
ATOM 1235 C C . SER B 1 36 ? -6.777 23.831 8.675 1 58.74 36 SER B C 1
ATOM 1237 O O . SER B 1 36 ? -7.175 23.097 7.768 1 58.74 36 SER B O 1
ATOM 1239 N N . ALA B 1 37 ? -7.519 24.694 9.473 1 61.85 37 ALA B N 1
ATOM 1240 C CA . ALA B 1 37 ? -8.965 24.607 9.287 1 61.85 37 ALA B CA 1
ATOM 1241 C C . ALA B 1 37 ? -9.374 25.139 7.917 1 61.85 37 ALA B C 1
ATOM 1243 O O . ALA B 1 37 ? -10.381 24.706 7.351 1 61.85 37 ALA B O 1
ATOM 1244 N N . TYR B 1 38 ? -8.453 25.958 7.304 1 76.55 38 TYR B N 1
ATOM 1245 C CA . TYR B 1 38 ? -8.904 26.561 6.055 1 76.55 38 TYR B CA 1
ATOM 1246 C C . TYR B 1 38 ? -8.207 25.924 4.859 1 76.55 38 TYR B C 1
ATOM 1248 O O . TYR B 1 38 ? -8.588 26.164 3.711 1 76.55 38 TYR B O 1
ATOM 1256 N N . ALA B 1 39 ? -7.367 25.05 5.25 1 91.46 39 ALA B N 1
ATOM 1257 C CA . ALA B 1 39 ? -6.647 24.434 4.138 1 91.46 39 ALA B CA 1
ATOM 1258 C C . ALA B 1 39 ? -7.496 23.361 3.462 1 91.46 39 ALA B C 1
ATOM 1260 O O . ALA B 1 39 ? -8.183 22.589 4.136 1 91.46 39 ALA B O 1
ATOM 1261 N N . THR B 1 40 ? -7.514 23.398 2.15 1 96.17 40 THR B N 1
ATOM 1262 C CA . THR B 1 40 ? -8.201 22.357 1.395 1 96.17 40 THR B CA 1
ATOM 1263 C C . THR B 1 40 ? -7.555 20.996 1.638 1 96.17 40 THR B C 1
ATOM 1265 O O . THR B 1 40 ? -6.408 20.918 2.084 1 96.17 40 THR B O 1
ATOM 1268 N N . PRO B 1 41 ? -8.297 20.01 1.423 1 96.54 41 PRO B N 1
ATOM 1269 C CA . PRO B 1 41 ? -7.701 18.681 1.584 1 96.54 41 PRO B CA 1
ATOM 1270 C C . PRO B 1 41 ? -6.435 18.497 0.75 1 96.54 41 PRO B C 1
ATOM 1272 O O . PRO B 1 41 ? -5.479 17.864 1.205 1 96.54 41 PRO B O 1
ATOM 1275 N N . ALA B 1 42 ? -6.418 19.074 -0.359 1 95.86 42 ALA B N 1
ATOM 1276 C CA . ALA B 1 42 ? -5.235 18.987 -1.21 1 95.86 42 ALA B CA 1
ATOM 1277 C C . ALA B 1 42 ? -4.049 19.71 -0.576 1 95.86 42 ALA B C 1
ATOM 1279 O O . ALA B 1 42 ? -2.91 19.249 -0.671 1 95.86 42 ALA B O 1
ATOM 1280 N N . GLN B 1 43 ? -4.29 20.801 0.033 1 97.2 43 GLN B N 1
ATOM 1281 C CA . GLN B 1 43 ? -3.236 21.543 0.717 1 97.2 43 GLN B CA 1
ATOM 1282 C C . GLN B 1 43 ? -2.721 20.774 1.931 1 97.2 43 GLN B C 1
ATOM 1284 O O . GLN B 1 43 ? -1.516 20.746 2.189 1 97.2 43 GLN B O 1
ATOM 1289 N N . LYS B 1 44 ? -3.591 20.138 2.661 1 97.82 44 LYS B N 1
ATOM 1290 C CA . LYS B 1 44 ? -3.197 19.31 3.797 1 97.82 44 LYS B CA 1
ATOM 1291 C C . LYS B 1 44 ? -2.357 18.12 3.345 1 97.82 44 LYS B C 1
ATOM 1293 O O . LYS B 1 44 ? -1.377 17.76 4.001 1 97.82 44 LYS B O 1
ATOM 1298 N N . TYR B 1 45 ? -2.75 17.565 2.204 1 96.08 45 TYR B N 1
ATOM 1299 C CA . TYR B 1 45 ? -1.964 16.481 1.626 1 96.08 45 TYR B CA 1
ATOM 1300 C C . TYR B 1 45 ? -0.566 16.959 1.253 1 96.08 45 TYR B C 1
ATOM 1302 O O . TYR B 1 45 ? 0.423 16.266 1.506 1 96.08 45 TYR B O 1
ATOM 1310 N N . ALA B 1 46 ? -0.471 18.129 0.731 1 95.46 46 ALA B N 1
ATOM 1311 C CA . ALA B 1 46 ? 0.828 18.706 0.396 1 95.46 46 ALA B CA 1
ATOM 1312 C C . ALA B 1 46 ? 1.679 18.907 1.647 1 95.46 46 ALA B C 1
ATOM 1314 O O . ALA B 1 46 ? 2.886 18.657 1.631 1 95.46 46 ALA B O 1
ATOM 1315 N N . LEU B 1 47 ? 1.065 19.346 2.705 1 96.22 47 LEU B N 1
ATOM 1316 C CA . LEU B 1 47 ? 1.767 19.511 3.973 1 96.22 47 LEU B CA 1
ATOM 1317 C C . LEU B 1 47 ? 2.26 18.167 4.5 1 96.22 47 LEU B C 1
ATOM 1319 O O . LEU B 1 47 ? 3.345 18.083 5.08 1 96.22 47 LEU B O 1
ATOM 1323 N N . ALA B 1 48 ? 1.457 17.127 4.328 1 96.18 48 ALA B N 1
ATOM 1324 C CA . ALA B 1 48 ? 1.873 15.783 4.722 1 96.18 48 ALA B CA 1
ATOM 1325 C C . ALA B 1 48 ? 3.122 15.35 3.96 1 96.18 48 ALA B C 1
ATOM 1327 O O . ALA B 1 48 ? 4.051 14.79 4.546 1 96.18 48 ALA B O 1
ATOM 1328 N N . LEU B 1 49 ? 3.145 15.613 2.681 1 93.27 49 LEU B N 1
ATOM 1329 C CA . LEU B 1 49 ? 4.293 15.235 1.865 1 93.27 49 LEU B CA 1
ATOM 1330 C C . LEU B 1 49 ? 5.536 16.014 2.28 1 93.27 49 LEU B C 1
ATOM 1332 O O . LEU B 1 49 ? 6.644 15.474 2.272 1 93.27 49 LEU B O 1
ATOM 1336 N N . GLU B 1 50 ? 5.398 17.247 2.631 1 92.98 50 GLU B N 1
ATOM 1337 C CA . GLU B 1 50 ? 6.513 18.036 3.146 1 92.98 50 GLU B CA 1
ATOM 1338 C C . GLU B 1 50 ? 7.043 17.456 4.454 1 92.98 50 GLU B C 1
ATOM 1340 O O . GLU B 1 50 ? 8.254 17.305 4.627 1 92.98 50 GLU B O 1
ATOM 1345 N N . ALA B 1 51 ? 6.128 17.113 5.361 1 93.76 51 ALA B N 1
ATOM 1346 C CA . ALA B 1 51 ? 6.522 16.508 6.63 1 93.76 51 ALA B CA 1
ATOM 1347 C C . ALA B 1 51 ? 7.277 15.201 6.405 1 93.76 51 ALA B C 1
ATOM 1349 O O . ALA B 1 51 ? 8.249 14.91 7.105 1 93.76 51 ALA B O 1
ATOM 1350 N N . GLN B 1 52 ? 6.786 14.403 5.466 1 92.22 52 GLN B N 1
ATOM 1351 C CA . GLN B 1 52 ? 7.478 13.167 5.116 1 92.22 52 GLN B CA 1
ATOM 1352 C C . GLN B 1 52 ? 8.914 13.445 4.682 1 92.22 52 GLN B C 1
ATOM 1354 O O . GLN B 1 52 ? 9.84 12.746 5.097 1 92.22 52 GLN B O 1
ATOM 1359 N N . THR B 1 53 ? 9.141 14.437 3.832 1 89.5 53 THR B N 1
ATOM 1360 C CA . THR B 1 53 ? 10.458 14.809 3.327 1 89.5 53 THR B CA 1
ATOM 1361 C C . THR B 1 53 ? 11.375 15.234 4.471 1 89.5 53 THR B C 1
ATOM 1363 O O . THR B 1 53 ? 12.582 14.986 4.431 1 89.5 53 THR B O 1
ATOM 1366 N N . LEU B 1 54 ? 10.798 15.79 5.519 1 89.71 54 LEU B N 1
ATOM 1367 C CA . LEU B 1 54 ? 11.558 16.288 6.661 1 89.71 54 LEU B CA 1
ATOM 1368 C C . LEU B 1 54 ? 11.776 15.185 7.691 1 89.71 54 LEU B C 1
ATOM 1370 O O . LEU B 1 54 ? 12.441 15.401 8.707 1 89.71 54 LEU B O 1
ATOM 1374 N N . GLY B 1 55 ? 11.113 14.037 7.477 1 89.04 55 GLY B N 1
ATOM 1375 C CA . GLY B 1 55 ? 11.27 12.924 8.4 1 89.04 55 GLY B CA 1
ATOM 1376 C C . GLY B 1 55 ? 10.384 13.036 9.626 1 89.04 55 GLY B C 1
ATOM 1377 O O . GLY B 1 55 ? 10.541 12.276 10.583 1 89.04 55 GLY B O 1
ATOM 1378 N N . ASP B 1 56 ? 9.518 14.046 9.593 1 92.51 56 ASP B N 1
ATOM 1379 C CA . ASP B 1 56 ? 8.551 14.188 10.677 1 92.51 56 ASP B CA 1
ATOM 1380 C C . ASP B 1 56 ? 7.306 13.343 10.417 1 92.51 56 ASP B C 1
ATOM 1382 O O . ASP B 1 56 ? 6.262 13.87 10.027 1 92.51 56 ASP B O 1
ATOM 1386 N N . TYR B 1 57 ? 7.355 12.1 10.717 1 93.61 57 TYR B N 1
ATOM 1387 C CA . TYR B 1 57 ? 6.322 11.141 10.339 1 93.61 57 TYR B CA 1
ATOM 1388 C C . TYR B 1 57 ? 5.069 11.327 11.187 1 93.61 57 TYR B C 1
ATOM 1390 O O . TYR B 1 57 ? 3.949 11.204 10.686 1 93.61 57 TYR B O 1
ATOM 1398 N N . PRO B 1 58 ? 5.212 11.667 12.484 1 95.13 58 PRO B N 1
ATOM 1399 C CA . PRO B 1 58 ? 3.985 11.971 13.223 1 95.13 58 PRO B CA 1
ATOM 1400 C C . PRO B 1 58 ? 3.186 13.112 12.597 1 95.13 58 PRO B C 1
ATOM 1402 O O . PRO B 1 58 ? 1.962 13.02 12.475 1 95.13 58 PRO B O 1
ATOM 1405 N N . ALA B 1 59 ? 3.871 14.164 12.172 1 96.32 59 ALA B N 1
ATOM 1406 C CA . ALA B 1 59 ? 3.182 15.263 11.501 1 96.32 59 ALA B CA 1
ATOM 1407 C C . ALA B 1 59 ? 2.592 14.809 10.169 1 96.32 59 ALA B C 1
ATOM 1409 O O . ALA B 1 59 ? 1.484 15.21 9.805 1 96.32 59 ALA B O 1
ATOM 1410 N N . MET B 1 60 ? 3.316 14.006 9.385 1 95.86 60 MET B N 1
ATOM 1411 C CA . MET B 1 60 ? 2.808 13.448 8.135 1 95.86 60 MET B CA 1
ATOM 1412 C C . MET B 1 60 ? 1.465 12.76 8.352 1 95.86 60 MET B C 1
ATOM 1414 O O . MET B 1 60 ? 0.49 13.061 7.661 1 95.86 60 MET B O 1
ATOM 1418 N N . LEU B 1 61 ? 1.412 11.915 9.377 1 97.46 61 LEU B N 1
ATOM 1419 C CA . LEU B 1 61 ? 0.2 11.147 9.642 1 97.46 61 LEU B CA 1
ATOM 1420 C C . LEU B 1 61 ? -0.938 12.062 10.081 1 97.46 61 LEU B C 1
ATOM 1422 O O . LEU B 1 61 ? -2.095 11.838 9.717 1 97.46 61 LEU B O 1
ATOM 1426 N N . THR B 1 62 ? -0.597 13.07 10.838 1 97.83 62 THR B N 1
ATOM 1427 C CA . THR B 1 62 ? -1.61 14.021 11.281 1 97.83 62 THR B CA 1
ATOM 1428 C C . THR B 1 62 ? -2.253 14.721 10.087 1 97.83 62 THR B C 1
ATOM 1430 O O . THR B 1 62 ? -3.48 14.79 9.988 1 97.83 62 THR B O 1
ATOM 1433 N N . TRP B 1 63 ? -1.464 15.168 9.161 1 97.73 63 TRP B N 1
ATOM 1434 C CA . TRP B 1 63 ? -1.972 15.878 7.992 1 97.73 63 TRP B CA 1
ATOM 1435 C C . TRP B 1 63 ? -2.7 14.925 7.05 1 97.73 63 TRP B C 1
ATOM 1437 O O . TRP B 1 63 ? -3.717 15.287 6.455 1 97.73 63 TRP B O 1
ATOM 1447 N N . LEU B 1 64 ? -2.152 13.726 6.9 1 97.72 64 LEU B N 1
ATOM 1448 C CA . LEU B 1 64 ? -2.835 12.74 6.071 1 97.72 64 LEU B CA 1
ATOM 1449 C C . LEU B 1 64 ? -4.23 12.446 6.614 1 97.72 64 LEU B C 1
ATOM 1451 O O . LEU B 1 64 ? -5.199 12.393 5.853 1 97.72 64 LEU B O 1
ATOM 1455 N N . ARG B 1 65 ? -4.334 12.232 7.88 1 98.46 65 ARG B N 1
ATOM 1456 C CA . ARG B 1 65 ? -5.628 11.936 8.487 1 98.46 65 ARG B CA 1
ATOM 1457 C C . ARG B 1 65 ? -6.6 13.095 8.297 1 98.46 65 ARG B C 1
ATOM 1459 O O . ARG B 1 65 ? -7.781 12.883 8.015 1 98.46 65 ARG B O 1
ATOM 1466 N N . ALA B 1 66 ? -6.086 14.295 8.462 1 98.03 66 ALA B N 1
ATOM 1467 C CA . ALA B 1 66 ? -6.931 15.472 8.28 1 98.03 66 ALA B CA 1
ATOM 1468 C C . ALA B 1 66 ? -7.477 15.541 6.857 1 98.03 66 ALA B C 1
ATOM 1470 O O . ALA B 1 66 ? -8.67 15.777 6.653 1 98.03 66 ALA B O 1
ATOM 1471 N N . ALA B 1 67 ? -6.643 15.337 5.858 1 97.79 67 ALA B N 1
ATOM 1472 C CA . ALA B 1 67 ? -7.057 15.349 4.457 1 97.79 67 ALA B CA 1
ATOM 1473 C C . ALA B 1 67 ? -7.97 14.167 4.145 1 97.79 67 ALA B C 1
ATOM 1475 O O . ALA B 1 67 ? -8.964 14.314 3.43 1 97.79 67 ALA B O 1
ATOM 1476 N N . ALA B 1 68 ? -7.638 13.045 4.717 1 97.36 68 ALA B N 1
ATOM 1477 C CA . ALA B 1 68 ? -8.399 11.822 4.475 1 97.36 68 ALA B CA 1
ATOM 1478 C C . ALA B 1 68 ? -9.823 11.947 5.009 1 97.36 68 ALA B C 1
ATOM 1480 O O . ALA B 1 68 ? -10.778 11.521 4.355 1 97.36 68 ALA B O 1
ATOM 1481 N N . ARG B 1 69 ? -9.982 12.52 6.127 1 98 69 ARG B N 1
ATOM 1482 C CA . ARG B 1 69 ? -11.29 12.693 6.751 1 98 69 ARG B CA 1
ATOM 1483 C C . ARG B 1 69 ? -12.193 13.573 5.893 1 98 69 ARG B C 1
ATOM 1485 O O . ARG B 1 69 ? -13.419 13.463 5.959 1 98 69 ARG B O 1
ATOM 1492 N N . GLU B 1 70 ? -11.556 14.393 5.077 1 97.23 70 GLU B N 1
ATOM 1493 C CA . GLU B 1 70 ? -12.324 15.286 4.214 1 97.23 70 GLU B CA 1
ATOM 1494 C C . GLU B 1 70 ? -12.551 14.664 2.839 1 97.23 70 GLU B C 1
ATOM 1496 O O . GLU B 1 70 ? -12.957 15.352 1.9 1 97.23 70 GLU B O 1
ATOM 1501 N N . GLY B 1 71 ? -12.165 13.437 2.641 1 95.48 71 GLY B N 1
ATOM 1502 C CA . GLY B 1 71 ? -12.548 12.674 1.464 1 95.48 71 GLY B CA 1
ATOM 1503 C C . GLY B 1 71 ? -11.504 12.712 0.363 1 95.48 71 GLY B C 1
ATOM 1504 O O . GLY B 1 71 ? -11.776 12.314 -0.771 1 95.48 71 GLY B O 1
ATOM 1505 N N . HIS B 1 72 ? -10.302 13.142 0.657 1 94.86 72 HIS B N 1
ATOM 1506 C CA . HIS B 1 72 ? -9.247 13.223 -0.347 1 94.86 72 HIS B CA 1
ATOM 1507 C C . HIS B 1 72 ? -8.656 11.847 -0.637 1 94.86 72 HIS B C 1
ATOM 1509 O O . HIS B 1 72 ? -7.868 11.326 0.155 1 94.86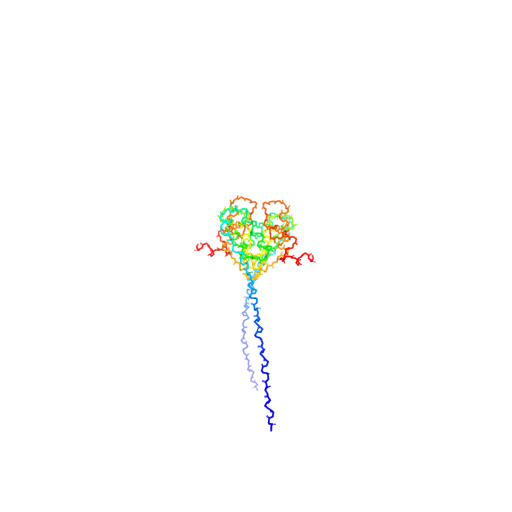 72 HIS B O 1
ATOM 1515 N N . ALA B 1 73 ? -8.921 11.289 -1.737 1 92.4 73 ALA B N 1
ATOM 1516 C CA . ALA B 1 73 ? -8.622 9.893 -2.048 1 92.4 73 ALA B CA 1
ATOM 1517 C C . ALA B 1 73 ? -7.117 9.642 -2.049 1 92.4 73 ALA B C 1
ATOM 1519 O O . ALA B 1 73 ? -6.648 8.642 -1.499 1 92.4 73 ALA B O 1
ATOM 1520 N N . PRO B 1 74 ? -6.337 10.537 -2.569 1 92.15 74 PRO B N 1
ATOM 1521 C CA . PRO B 1 74 ? -4.89 10.318 -2.503 1 92.15 74 PRO B CA 1
ATOM 1522 C C . PRO B 1 74 ? -4.369 10.241 -1.069 1 92.15 74 PRO B C 1
ATOM 1524 O O . PRO B 1 74 ? -3.515 9.406 -0.763 1 92.15 74 PRO B O 1
ATOM 1527 N N . ALA B 1 75 ? -4.878 11.083 -0.193 1 95.5 75 ALA B N 1
ATOM 1528 C CA . ALA B 1 75 ? -4.473 11.051 1.21 1 95.5 75 ALA B CA 1
ATOM 1529 C C . ALA B 1 75 ? -4.935 9.763 1.885 1 95.5 75 ALA B C 1
ATOM 1531 O O . ALA B 1 75 ? -4.214 9.192 2.706 1 95.5 75 ALA B O 1
ATOM 1532 N N . GLN B 1 76 ? -6.142 9.331 1.548 1 95.38 76 GLN B N 1
ATOM 1533 C CA . GLN B 1 76 ? -6.661 8.083 2.097 1 95.38 76 GLN B CA 1
ATOM 1534 C C . GLN B 1 76 ? -5.781 6.9 1.702 1 95.38 76 GLN B C 1
ATOM 1536 O O . GLN B 1 76 ? -5.44 6.066 2.542 1 95.38 76 GLN B O 1
ATOM 1541 N N . ARG B 1 77 ? -5.348 6.86 0.468 1 93.16 77 ARG B N 1
ATOM 1542 C CA . ARG B 1 77 ? -4.491 5.784 -0.02 1 93.16 77 ARG B CA 1
ATOM 1543 C C . ARG B 1 77 ? -3.12 5.83 0.647 1 93.16 77 ARG B C 1
ATOM 1545 O O . ARG B 1 77 ? -2.622 4.809 1.126 1 93.16 77 ARG B O 1
ATOM 1552 N N . MET B 1 78 ? -2.559 7.004 0.692 1 94.09 78 MET B N 1
ATOM 1553 C CA . MET B 1 78 ? -1.243 7.159 1.307 1 94.09 78 MET B CA 1
ATOM 1554 C C . MET B 1 78 ? -1.287 6.789 2.786 1 94.09 78 MET B C 1
ATOM 1556 O O . MET B 1 78 ? -0.396 6.1 3.284 1 94.09 78 MET B O 1
ATOM 1560 N N . LEU B 1 79 ? -2.306 7.255 3.453 1 96.04 79 LEU B N 1
ATOM 1561 C CA . LEU B 1 79 ? -2.464 6.935 4.868 1 96.04 79 LEU B CA 1
ATOM 1562 C C . LEU B 1 79 ? -2.597 5.43 5.073 1 96.04 79 LEU B C 1
ATOM 1564 O O . LEU B 1 79 ? -1.953 4.861 5.957 1 96.04 79 LEU B O 1
ATOM 1568 N N . GLY B 1 80 ? -3.441 4.792 4.278 1 95.47 80 GLY B N 1
ATOM 1569 C CA . GLY B 1 80 ? -3.604 3.35 4.372 1 95.47 80 GLY B CA 1
ATOM 1570 C C . GLY B 1 80 ? -2.304 2.589 4.192 1 95.47 80 GLY B C 1
ATOM 1571 O O . GLY B 1 80 ? -1.979 1.707 4.99 1 95.47 80 GLY B O 1
ATOM 1572 N N . ILE B 1 81 ? -1.511 2.952 3.192 1 94.1 81 ILE B N 1
ATOM 1573 C CA . ILE B 1 81 ? -0.247 2.282 2.907 1 94.1 81 ILE B CA 1
ATOM 1574 C C . ILE B 1 81 ? 0.754 2.572 4.023 1 94.1 81 ILE B C 1
ATOM 1576 O O . ILE B 1 81 ? 1.481 1.678 4.461 1 94.1 81 ILE B O 1
ATOM 1580 N N . ALA B 1 82 ? 0.809 3.787 4.493 1 95.25 82 ALA B N 1
ATOM 1581 C CA . ALA B 1 82 ? 1.704 4.162 5.585 1 95.25 82 ALA B CA 1
ATOM 1582 C C . ALA B 1 82 ? 1.399 3.356 6.845 1 95.25 82 ALA B C 1
ATOM 1584 O O . ALA B 1 82 ? 2.314 2.948 7.565 1 95.25 82 ALA B O 1
ATOM 1585 N N . LEU B 1 83 ? 0.125 3.114 7.09 1 96.21 83 LEU B N 1
ATOM 1586 C CA . LEU B 1 83 ? -0.292 2.404 8.294 1 96.21 83 LEU B CA 1
ATOM 1587 C C . LEU B 1 83 ? -0.033 0.907 8.16 1 96.21 83 LEU B C 1
ATOM 1589 O O . LEU B 1 83 ? 0.268 0.234 9.148 1 96.21 83 LEU B O 1
ATOM 1593 N N . VAL B 1 84 ? -0.111 0.398 6.924 1 94.78 84 VAL B N 1
ATOM 1594 C CA . VAL B 1 84 ? 0.136 -1.02 6.689 1 94.78 84 VAL B CA 1
ATOM 1595 C C . VAL B 1 84 ? 1.639 -1.285 6.658 1 94.78 84 VAL B C 1
ATOM 1597 O O . VAL B 1 84 ? 2.107 -2.303 7.175 1 94.78 84 VAL B O 1
ATOM 1600 N N . GLY B 1 85 ? 2.412 -0.36 6.112 1 95.27 85 GLY B N 1
ATOM 1601 C CA . GLY B 1 85 ? 3.836 -0.555 5.891 1 95.27 85 GLY B CA 1
ATOM 1602 C C . GLY B 1 85 ? 4.702 0.279 6.815 1 95.27 85 GLY B C 1
ATOM 1603 O O . GLY B 1 85 ? 5.906 0.421 6.587 1 95.27 85 GLY B O 1
ATOM 1604 N N . GLY B 1 86 ? 4.183 0.956 7.802 1 93.88 86 GLY B N 1
ATOM 1605 C CA . GLY B 1 86 ? 4.832 1.94 8.654 1 93.88 86 GLY B CA 1
ATOM 1606 C C . GLY B 1 86 ? 6.225 1.525 9.089 1 93.88 86 GLY B C 1
ATOM 1607 O O . GLY B 1 86 ? 7.199 2.235 8.828 1 93.88 86 GLY B O 1
ATOM 1608 N N . PRO B 1 87 ? 6.351 0.386 9.63 1 92.51 87 PRO B N 1
ATOM 1609 C CA . PRO B 1 87 ? 7.667 -0.024 10.125 1 92.51 87 PRO B CA 1
ATOM 1610 C C . PRO B 1 87 ? 8.721 -0.078 9.022 1 92.51 87 PRO B C 1
ATOM 1612 O O . PRO B 1 87 ? 9.858 0.354 9.228 1 92.51 87 PRO B O 1
ATOM 1615 N N . ALA B 1 88 ? 8.305 -0.577 7.905 1 92.35 88 ALA B N 1
ATOM 1616 C CA . ALA B 1 88 ? 9.242 -0.703 6.792 1 92.35 88 ALA B CA 1
ATOM 1617 C C . ALA B 1 88 ? 9.536 0.657 6.166 1 92.35 88 ALA B C 1
ATOM 1619 O O . ALA B 1 88 ? 10.677 0.946 5.8 1 92.35 88 ALA B O 1
ATOM 1620 N N . LEU B 1 89 ? 8.611 1.504 6.141 1 92.71 89 LEU B N 1
ATOM 1621 C CA . LEU B 1 89 ? 8.711 2.776 5.435 1 92.71 89 LEU B CA 1
ATOM 1622 C C . LEU B 1 89 ? 9.37 3.835 6.313 1 92.71 89 LEU B C 1
ATOM 1624 O O . LEU B 1 89 ? 10.16 4.647 5.827 1 92.71 89 LEU B O 1
ATOM 1628 N N . TYR B 1 90 ? 9.056 3.75 7.633 1 91.2 90 TYR B N 1
ATOM 1629 C CA . TYR B 1 90 ? 9.388 4.9 8.467 1 91.2 90 TYR B CA 1
ATOM 1630 C C . TYR B 1 90 ? 10.141 4.467 9.72 1 91.2 90 TYR B C 1
ATOM 1632 O O . TYR B 1 90 ? 10.539 5.304 10.533 1 91.2 90 TYR B O 1
ATOM 1640 N N . GLY B 1 91 ? 10.307 3.187 9.89 1 88.23 91 GLY B N 1
ATOM 1641 C CA . GLY B 1 91 ? 11.07 2.683 11.021 1 88.23 91 GLY B CA 1
ATOM 1642 C C . GLY B 1 91 ? 10.195 2.161 12.145 1 88.23 91 GLY B C 1
ATOM 1643 O O . GLY B 1 91 ? 8.969 2.271 12.088 1 88.23 91 GLY B O 1
ATOM 1644 N N . ALA B 1 92 ? 10.805 1.611 13.102 1 86.79 92 ALA B N 1
ATOM 1645 C CA . ALA B 1 92 ? 10.134 0.907 14.192 1 86.79 92 ALA B CA 1
ATOM 1646 C C . ALA B 1 92 ? 9.28 1.863 15.019 1 86.79 92 ALA B C 1
ATOM 1648 O O . ALA B 1 92 ? 8.347 1.438 15.705 1 86.79 92 ALA B O 1
ATOM 1649 N N . GLY B 1 93 ? 9.549 3.115 14.984 1 89.7 93 GLY B N 1
ATOM 1650 C CA . GLY B 1 93 ? 8.793 4.109 15.73 1 89.7 93 GLY B CA 1
ATOM 1651 C C . GLY B 1 93 ? 7.418 4.373 15.146 1 89.7 93 GLY B C 1
ATOM 1652 O O . GLY B 1 93 ? 6.596 5.053 15.764 1 89.7 93 GLY B O 1
ATOM 1653 N N . GLN B 1 94 ? 7.167 3.798 13.976 1 92.54 94 GLN B N 1
ATOM 1654 C CA . GLN B 1 94 ? 5.866 3.914 13.325 1 92.54 94 GLN B CA 1
ATOM 1655 C C . GLN B 1 94 ? 5.213 2.545 13.153 1 92.54 94 GLN B C 1
ATOM 1657 O O . GLN B 1 94 ? 5.311 1.934 12.087 1 92.54 94 GLN B O 1
ATOM 1662 N N . PRO B 1 95 ? 4.528 2.076 14.197 1 93.55 95 PRO B N 1
ATOM 1663 C CA . PRO B 1 95 ? 3.927 0.743 14.113 1 93.55 95 PRO B CA 1
ATOM 1664 C C . PRO B 1 95 ? 2.837 0.653 13.047 1 93.55 95 PRO B C 1
ATOM 1666 O O . PRO B 1 95 ? 2.2 1.659 12.724 1 93.55 95 PRO B O 1
ATOM 1669 N N . ALA B 1 96 ? 2.615 -0.532 12.579 1 94.63 96 ALA B N 1
ATOM 1670 C CA . ALA B 1 96 ? 1.534 -0.782 11.629 1 94.63 96 ALA B CA 1
ATOM 1671 C C . ALA B 1 96 ? 0.177 -0.775 12.329 1 94.63 96 ALA B C 1
ATOM 1673 O O . ALA B 1 96 ? 0.07 -1.167 13.493 1 94.63 96 ALA B O 1
ATOM 1674 N N . ASP B 1 97 ? -0.836 -0.296 11.644 1 95.23 97 ASP B N 1
ATOM 1675 C CA . ASP B 1 97 ? -2.236 -0.366 12.05 1 95.23 97 ASP B CA 1
ATOM 1676 C C . ASP B 1 97 ? -3.115 -0.864 10.905 1 95.23 97 ASP B C 1
ATOM 1678 O O . ASP B 1 97 ? -3.604 -0.069 10.1 1 95.23 97 ASP B O 1
ATOM 1682 N N . LEU B 1 98 ? -3.391 -2.165 10.898 1 92.8 98 LEU B N 1
ATOM 1683 C CA . LEU B 1 98 ? -4.091 -2.796 9.785 1 92.8 98 LEU B CA 1
ATOM 1684 C C . LEU B 1 98 ? -5.563 -2.397 9.772 1 92.8 98 LEU B C 1
ATOM 1686 O O . LEU B 1 98 ? -6.165 -2.264 8.704 1 92.8 98 LEU B O 1
ATOM 1690 N N . CYS B 1 99 ? -6.135 -2.244 10.94 1 94.01 99 CYS B N 1
ATOM 1691 C CA . CYS B 1 99 ? -7.55 -1.895 11.001 1 94.01 99 CYS B CA 1
ATOM 1692 C C . CYS B 1 99 ? -7.795 -0.507 10.422 1 94.01 99 CYS B C 1
ATOM 1694 O O . CYS B 1 99 ? -8.641 -0.338 9.542 1 94.01 99 CYS B O 1
ATOM 1696 N N . GLU B 1 100 ? -7.02 0.448 10.861 1 95.52 100 GLU B N 1
ATOM 1697 C CA . GLU B 1 100 ? -7.162 1.786 10.294 1 95.52 100 GLU B CA 1
ATOM 1698 C C . GLU B 1 100 ? -6.745 1.811 8.826 1 95.52 100 GLU B C 1
ATOM 1700 O O . GLU B 1 100 ? -7.399 2.45 8 1 95.52 100 GLU B O 1
ATOM 1705 N N . GLY B 1 101 ? -5.635 1.135 8.546 1 95.05 101 GLY B N 1
ATOM 1706 C CA . GLY B 1 101 ? -5.193 1.064 7.162 1 95.05 101 GLY B CA 1
ATOM 1707 C C . GLY B 1 101 ? -6.25 0.51 6.226 1 95.05 101 GLY B C 1
ATOM 1708 O O . GLY B 1 101 ? -6.507 1.082 5.164 1 95.05 101 GLY B O 1
ATOM 1709 N N . ARG B 1 102 ? -6.889 -0.582 6.6 1 92.25 102 ARG B N 1
ATOM 1710 C CA . ARG B 1 102 ? -7.98 -1.183 5.839 1 92.25 102 ARG B CA 1
ATOM 1711 C C . ARG B 1 102 ? -9.101 -0.177 5.602 1 92.25 102 ARG B C 1
ATOM 1713 O O . ARG B 1 102 ? -9.605 -0.054 4.483 1 92.25 102 ARG B O 1
ATOM 1720 N N . GLN B 1 103 ? -9.485 0.463 6.629 1 93.26 103 GLN B N 1
ATOM 1721 C CA . GLN B 1 103 ? -10.584 1.418 6.544 1 93.26 103 GLN B CA 1
ATOM 1722 C C . GLN B 1 103 ? -10.303 2.488 5.492 1 93.26 103 GLN B C 1
ATOM 1724 O O . GLN B 1 103 ? -11.154 2.774 4.647 1 93.26 103 GLN B O 1
ATOM 1729 N N . TRP B 1 104 ? -9.142 3.036 5.488 1 94.35 104 TRP B N 1
ATOM 1730 C CA . TRP B 1 104 ? -8.821 4.14 4.59 1 94.35 104 TRP B CA 1
ATOM 1731 C C . TRP B 1 104 ? -8.614 3.641 3.164 1 94.35 104 TRP B C 1
ATOM 1733 O O . TRP B 1 104 ? -9.027 4.295 2.204 1 94.35 104 TRP B O 1
ATOM 1743 N N . LEU B 1 105 ? -7.934 2.5 3.048 1 92.31 105 LEU B N 1
ATOM 1744 C CA . LEU B 1 105 ? -7.732 1.949 1.713 1 92.31 105 LEU B CA 1
ATOM 1745 C C . LEU B 1 105 ? -9.066 1.617 1.054 1 92.31 105 LEU B C 1
ATOM 1747 O O . LEU B 1 105 ? -9.261 1.885 -0.134 1 92.31 105 LEU B O 1
ATOM 1751 N N . LEU B 1 106 ? -10.009 1.083 1.763 1 91.75 106 LEU B N 1
ATOM 1752 C CA . LEU B 1 106 ? -11.315 0.745 1.209 1 91.75 106 LEU B CA 1
ATOM 1753 C C . LEU B 1 106 ? -12.119 2.005 0.904 1 91.75 106 LEU B C 1
ATOM 1755 O O . LEU B 1 106 ? -12.847 2.057 -0.089 1 91.75 106 LEU B O 1
ATOM 1759 N N . ARG B 1 107 ? -12.022 3.013 1.759 1 92.71 107 ARG B N 1
ATOM 1760 C CA . ARG B 1 107 ? -12.699 4.278 1.495 1 92.71 107 ARG B CA 1
ATOM 1761 C C . ARG B 1 107 ? -12.189 4.913 0.206 1 92.71 107 ARG B C 1
ATOM 1763 O O . ARG B 1 107 ? -12.976 5.416 -0.599 1 92.71 107 ARG B O 1
ATOM 1770 N N . ALA B 1 108 ? -10.901 4.945 0.062 1 92.05 108 ALA B N 1
ATOM 1771 C CA . ALA B 1 108 ? -10.336 5.473 -1.177 1 92.05 108 ALA B CA 1
ATOM 1772 C C . ALA B 1 108 ? -10.83 4.684 -2.386 1 92.05 108 ALA B C 1
ATOM 1774 O O . ALA B 1 108 ? -11.175 5.267 -3.416 1 92.05 108 ALA B O 1
ATOM 1775 N N . ALA B 1 109 ? -10.86 3.358 -2.317 1 89.44 109 ALA B N 1
ATOM 1776 C CA . ALA B 1 109 ? -11.271 2.483 -3.412 1 89.44 109 ALA B CA 1
ATOM 1777 C C . ALA B 1 109 ? -12.724 2.739 -3.803 1 89.44 109 ALA B C 1
ATOM 1779 O O . ALA B 1 109 ? -13.085 2.633 -4.978 1 89.44 109 ALA B O 1
ATOM 1780 N N . SER B 1 110 ? -13.543 3.088 -2.871 1 90.24 110 SER B N 1
ATOM 1781 C CA . SER B 1 110 ? -14.968 3.292 -3.113 1 90.24 110 SER B CA 1
ATOM 1782 C C . SER B 1 110 ? -15.214 4.548 -3.941 1 90.24 110 SER B C 1
ATOM 1784 O O . SER B 1 110 ? -16.294 4.722 -4.509 1 90.24 110 SER B O 1
ATOM 1786 N N . GLN B 1 111 ? -14.328 5.516 -3.925 1 88.74 111 GLN B N 1
ATOM 1787 C CA . GLN B 1 111 ? -14.472 6.759 -4.674 1 88.74 111 GLN B CA 1
ATOM 1788 C C . GLN B 1 111 ? -14.126 6.558 -6.146 1 88.74 111 GLN B C 1
ATOM 1790 O O . GLN B 1 111 ? -14.23 7.49 -6.947 1 88.74 111 GLN B O 1
ATOM 1795 N N . GLY B 1 112 ? -13.861 5.455 -6.532 1 74.67 112 GLY B N 1
ATOM 1796 C CA . GLY B 1 112 ? -13.543 5.221 -7.932 1 74.67 112 GLY B CA 1
ATOM 1797 C C . GLY B 1 112 ? -12.06 5.325 -8.232 1 74.67 112 GLY B C 1
ATOM 1798 O O . GLY B 1 112 ? -11.292 5.85 -7.422 1 74.67 112 GLY B O 1
ATOM 1799 N N . GLY B 1 113 ? -11.579 4.531 -8.966 1 60.76 113 GLY B N 1
ATOM 1800 C CA . GLY B 1 113 ? -10.198 4.462 -9.417 1 60.76 113 GLY B CA 1
ATOM 1801 C C . GLY B 1 113 ? -9.666 3.043 -9.497 1 60.76 113 GLY B C 1
ATOM 1802 O O . GLY B 1 113 ? -10.319 2.103 -9.038 1 60.76 113 GLY B O 1
ATOM 1803 N N . ALA B 1 114 ? -8.935 2.858 -10.396 1 53.45 114 ALA B N 1
ATOM 1804 C CA . ALA B 1 114 ? -8.343 1.574 -10.761 1 53.45 114 ALA B CA 1
ATOM 1805 C C . ALA B 1 114 ? -7.902 0.801 -9.52 1 53.45 114 ALA B C 1
ATOM 1807 O O . ALA B 1 114 ? -7.436 -0.336 -9.623 1 53.45 114 ALA B O 1
ATOM 1808 N N . ASP B 1 115 ? -8.134 1.507 -8.248 1 57.3 115 ASP B N 1
ATOM 1809 C CA . ASP B 1 115 ? -7.336 0.926 -7.173 1 57.3 115 ASP B CA 1
ATOM 1810 C C . ASP B 1 115 ? -7.996 -0.335 -6.619 1 57.3 115 ASP B C 1
ATOM 1812 O O . ASP B 1 115 ? -8.836 -0.258 -5.72 1 57.3 115 ASP B O 1
ATOM 1816 N N . ASP B 1 116 ? -7.874 -1.474 -7.291 1 71.13 116 ASP B N 1
ATOM 1817 C CA . ASP B 1 116 ? -8.346 -2.839 -7.084 1 71.13 116 ASP B CA 1
ATOM 1818 C C . ASP B 1 116 ? -7.558 -3.53 -5.974 1 71.13 116 ASP B C 1
ATOM 1820 O O . ASP B 1 116 ? -7.956 -4.593 -5.492 1 71.13 116 ASP B O 1
ATOM 1824 N N . VAL B 1 117 ? -6.583 -2.778 -5.346 1 85.63 117 VAL B N 1
ATOM 1825 C CA . VAL B 1 117 ? -5.738 -3.595 -4.481 1 85.63 117 VAL B CA 1
ATOM 1826 C C . VAL B 1 117 ? -6.349 -3.671 -3.084 1 85.63 117 VAL B C 1
ATOM 1828 O O . VAL B 1 117 ? -6.237 -4.696 -2.406 1 85.63 117 VAL B O 1
ATOM 1831 N N . ALA B 1 118 ? -7.102 -2.598 -2.692 1 89.79 118 ALA B N 1
ATOM 1832 C CA . ALA B 1 118 ? -7.732 -2.592 -1.375 1 89.79 118 ALA B CA 1
ATOM 1833 C C . ALA B 1 118 ? -8.732 -3.737 -1.24 1 89.79 118 ALA B C 1
ATOM 1835 O O . ALA B 1 118 ? -8.78 -4.408 -0.206 1 89.79 118 ALA B O 1
ATOM 1836 N N . TYR B 1 119 ? -9.429 -3.95 -2.302 1 89.53 119 TYR B N 1
ATOM 1837 C CA . TYR B 1 119 ? -10.405 -5.034 -2.283 1 89.53 119 TYR B CA 1
ATOM 1838 C C . TYR B 1 119 ? -9.714 -6.391 -2.344 1 89.53 119 TYR B C 1
ATOM 1840 O O . TYR B 1 119 ? -10.189 -7.363 -1.753 1 89.53 119 TYR B O 1
ATOM 1848 N N . ALA B 1 120 ? -8.619 -6.436 -3.047 1 88.82 120 ALA B N 1
ATOM 1849 C CA . ALA B 1 120 ? -7.851 -7.677 -3.1 1 88.82 120 ALA B CA 1
ATOM 1850 C C . ALA B 1 120 ? -7.25 -8.009 -1.737 1 88.82 120 ALA B C 1
ATOM 1852 O O . ALA B 1 120 ? -7.156 -9.18 -1.361 1 88.82 120 ALA B O 1
ATOM 1853 N N . LEU B 1 121 ? -6.939 -6.991 -1.033 1 89.28 121 LEU B N 1
ATOM 1854 C CA . LEU B 1 121 ? -6.306 -7.173 0.269 1 89.28 121 LEU B CA 1
ATOM 1855 C C . LEU B 1 121 ? -7.35 -7.443 1.348 1 89.28 121 LEU B C 1
ATOM 1857 O O . LEU B 1 121 ? -7.148 -8.298 2.213 1 89.28 121 LEU B O 1
ATOM 1861 N N . PHE B 1 122 ? -8.493 -6.668 1.204 1 85.76 122 PHE B N 1
ATOM 1862 C CA . PHE B 1 122 ? -9.361 -6.606 2.374 1 85.76 122 PHE B CA 1
ATOM 1863 C C . PHE B 1 122 ? -10.811 -6.865 1.987 1 85.76 122 PHE B C 1
ATOM 1865 O O . PHE B 1 122 ? -11.703 -6.83 2.838 1 85.76 122 PHE B O 1
ATOM 1872 N N . GLY B 1 123 ? -11.063 -7.057 0.813 1 75.42 123 GLY B N 1
ATOM 1873 C CA . GLY B 1 123 ? -12.436 -7.045 0.333 1 75.42 123 GLY B CA 1
ATOM 1874 C C . GLY B 1 123 ? -13.143 -8.375 0.512 1 75.42 123 GLY B C 1
ATOM 1875 O O . GLY B 1 123 ? -14.353 -8.474 0.302 1 75.42 123 GLY B O 1
ATOM 1876 N N . ARG B 1 124 ? -12.382 -9.305 0.825 1 71.18 124 ARG B N 1
ATOM 1877 C CA . ARG B 1 124 ? -13.058 -10.588 0.992 1 71.18 124 ARG B CA 1
ATOM 1878 C C . ARG B 1 124 ? -13.638 -10.722 2.396 1 71.18 124 ARG B C 1
ATOM 1880 O O . ARG B 1 124 ? -13.093 -10.171 3.354 1 71.18 124 ARG B O 1
ATOM 1887 N N . PRO B 1 125 ? -14.926 -11.013 2.553 1 61.45 125 PRO B N 1
ATOM 1888 C CA . PRO B 1 125 ? -15.642 -11.073 3.829 1 61.45 125 PRO B CA 1
ATOM 1889 C C . PRO B 1 125 ? -14.776 -11.606 4.968 1 61.45 125 PRO B C 1
ATOM 1891 O O . PRO B 1 125 ? -14.878 -11.129 6.101 1 61.45 125 PRO B O 1
ATOM 1894 N N . ARG B 1 126 ? -14.035 -12.586 4.706 1 60.04 126 ARG B N 1
ATOM 1895 C CA . ARG B 1 126 ? -13.259 -13.123 5.82 1 60.04 126 ARG B CA 1
ATOM 1896 C C . ARG B 1 126 ? -11.77 -12.86 5.627 1 60.04 126 ARG B C 1
ATOM 1898 O O . ARG B 1 126 ? -10.998 -13.787 5.371 1 60.04 126 ARG B O 1
ATOM 1905 N N . ASP B 1 127 ? -11.636 -11.642 5.667 1 66.56 127 ASP B N 1
ATOM 1906 C CA . ASP B 1 127 ? -10.202 -11.375 5.639 1 66.56 127 ASP B CA 1
ATOM 1907 C C . ASP B 1 127 ? -9.567 -11.637 7.003 1 66.56 127 ASP B C 1
ATOM 1909 O O . ASP B 1 127 ? -9.831 -10.913 7.965 1 66.56 127 ASP B O 1
ATOM 1913 N N . PRO B 1 128 ? -9.072 -12.751 7.055 1 70.08 128 PRO B N 1
ATOM 1914 C CA . PRO B 1 128 ? -8.537 -13.143 8.36 1 70.08 128 PRO B CA 1
ATOM 1915 C C . PRO B 1 128 ? -7.561 -12.116 8.931 1 70.08 128 PRO B C 1
ATOM 1917 O O . PRO B 1 128 ? -7.357 -12.062 10.146 1 70.08 128 PRO B O 1
ATOM 1920 N N . LEU B 1 129 ? -7.077 -11.309 8.07 1 73.17 129 LEU B N 1
ATOM 1921 C CA . LEU B 1 129 ? -6.098 -10.334 8.536 1 73.17 129 LEU B CA 1
ATOM 1922 C C . LEU B 1 129 ? -6.761 -9.271 9.406 1 73.17 129 LEU B C 1
ATOM 1924 O O . LEU B 1 129 ? -6.153 -8.774 10.357 1 73.17 129 LEU B O 1
ATOM 1928 N N . THR B 1 130 ? -8.009 -8.981 8.991 1 76.65 130 THR B N 1
ATOM 1929 C CA . THR B 1 130 ? -8.633 -7.847 9.665 1 76.65 130 THR B CA 1
ATOM 1930 C C . THR B 1 130 ? -9.978 -8.247 10.264 1 76.65 130 THR B C 1
ATOM 1932 O O . THR B 1 130 ? -10.827 -7.391 10.522 1 76.65 130 THR B O 1
ATOM 1935 N N . ALA B 1 131 ? -10.184 -9.494 10.303 1 77.58 131 ALA B N 1
ATOM 1936 C C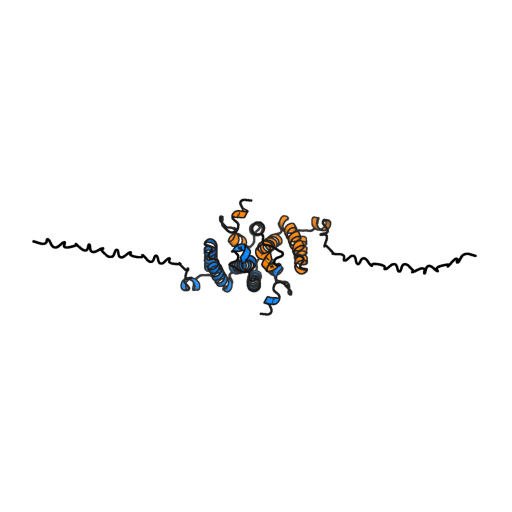A . ALA B 1 131 ? -11.436 -9.968 10.886 1 77.58 131 ALA B CA 1
ATOM 1937 C C . ALA B 1 131 ? -11.656 -9.369 12.273 1 77.58 131 ALA B C 1
ATOM 1939 O O . ALA B 1 131 ? -12.792 -9.087 12.661 1 77.58 131 ALA B O 1
ATOM 1940 N N . HIS B 1 132 ? -10.648 -9.145 12.943 1 77.57 132 HIS B N 1
ATOM 1941 C CA . HIS B 1 132 ? -10.737 -8.629 14.304 1 77.57 132 HIS B CA 1
ATOM 1942 C C . HIS B 1 132 ? -11.084 -7.144 14.309 1 77.57 132 HIS B C 1
ATOM 1944 O O . HIS B 1 132 ? -11.521 -6.607 15.33 1 77.57 132 HIS B O 1
ATOM 1950 N N . CYS B 1 133 ? -10.892 -6.495 13.12 1 79.54 133 CYS B N 1
ATOM 1951 C CA . CYS B 1 133 ? -11.2 -5.073 13.024 1 79.54 133 CYS B CA 1
ATOM 1952 C C . CYS B 1 133 ? -12.705 -4.843 12.967 1 79.54 133 CYS B C 1
ATOM 1954 O O . CYS B 1 133 ? -13.178 -3.731 13.209 1 79.54 133 CYS B O 1
ATOM 1956 N N . GLU B 1 134 ? -13.372 -5.739 12.305 1 66.99 134 GLU B N 1
ATOM 1957 C CA . GLU B 1 134 ? -14.817 -5.592 12.161 1 66.99 134 GLU B CA 1
ATOM 1958 C C . GLU B 1 134 ? -15.516 -5.657 13.516 1 66.99 134 GLU B C 1
ATOM 1960 O O . GLU B 1 134 ? -16.604 -5.104 13.687 1 66.99 134 GLU B O 1
ATOM 1965 N N . ALA B 1 135 ? -15.065 -6.365 14.388 1 54.45 135 ALA B N 1
ATOM 1966 C CA . ALA B 1 135 ? -15.72 -6.455 15.69 1 54.45 135 ALA B CA 1
ATOM 1967 C C . ALA B 1 135 ? -15.604 -5.139 16.455 1 54.45 135 ALA B C 1
ATOM 1969 O O . ALA B 1 135 ? -16.335 -4.909 17.421 1 54.45 135 ALA B O 1
ATOM 1970 N N . ALA B 1 136 ? -14.738 -4.224 16.18 1 43.71 136 ALA B N 1
ATOM 1971 C CA . ALA B 1 136 ? -14.68 -3.009 16.989 1 43.71 136 ALA B CA 1
ATOM 1972 C C . ALA B 1 136 ? -15.721 -1.993 16.528 1 43.71 136 ALA B C 1
ATOM 1974 O O . ALA B 1 136 ? -15.955 -1.835 15.328 1 43.71 136 ALA B O 1
#

pLDDT: mean 75.92, std 22.82, range [35.97, 98.46]

Sequence (272 aa):
MTPSFARRVAAVGPAALLLALALHSSGRAEANNGLSAYATPAQKYALALEAQTLGDYPAMLTWLRAAAREGHAPAQRMLGIALVGGPALYGAGQPADLCEGRQWLLRAASQGGADDVAYALFGRPRDPLTAHCEAAMTPSFARRVAAVGPAALLLALALHSSGRAEANNGLSAYATPAQKYALALEAQTLGDYPAMLTWLRAAAREGHAPAQRMLGIALVGGPALYGAGQPADLCEGRQWLLRAASQGGADDVAYALFGRPRDPLTAHCEAA

Secondary structure (DSSP, 8-state):
--------------------------------HHHHHHS-HHHHHHHHHHHHHTT-HHHHHHHHHHHHHTT-HHHHHHHHHHHHHHHHHH-TTS---HHHHHHHHHHHHHT-SS--HHHHHH-STT-TTTHHHH--/--------------------------------HHHHHHS-HHHHHHHHHHHHHTT-HHHHHHHHHHHHHTT-HHHHHHHHHHHHHHHHHH-TTS---HHHHHHHHHHHHHT-SS--HHHHHH-STT-TTTHHHH--

Solvent-accessible surface area (backbone atoms only — not comparable to full-atom values): 15484 Å² total; per-residue (Å²): 138,79,83,79,83,78,77,78,77,77,77,79,72,81,78,76,74,77,73,75,76,73,71,71,72,71,71,65,75,66,71,56,60,69,62,54,73,68,41,48,41,68,52,29,35,52,50,14,52,50,25,48,75,71,65,38,52,72,58,16,51,52,26,18,50,58,9,26,75,70,65,32,43,68,27,15,40,42,43,13,50,45,21,30,15,13,38,70,66,68,31,80,90,31,66,57,36,57,52,63,12,50,54,28,25,44,54,25,37,71,72,58,61,88,54,60,45,38,47,72,70,56,56,49,91,74,26,75,78,46,50,74,45,67,77,104,141,81,85,79,80,79,79,83,80,80,78,80,75,82,80,77,74,76,75,76,76,74,72,70,72,71,72,66,76,66,71,56,61,70,61,56,75,69,42,49,42,68,54,28,34,50,50,14,54,51,26,47,75,70,66,37,52,70,56,16,52,51,25,17,50,58,8,26,75,72,66,32,44,69,28,15,41,41,43,12,49,46,22,30,15,12,38,68,67,70,31,81,90,32,64,57,35,59,52,63,13,49,54,28,26,45,54,25,36,71,73,57,59,87,54,57,46,38,47,71,69,56,55,50,91,76,25,76,78,46,50,74,46,68,75,104

Foldseek 3Di:
DPPDPPPPPPPPPPPPPPPPPPPPCPPPVPVPVVVLVVDALVRLQVVLVVCVVVLNNVSNLVSLVSSLVVQNLVSLQVNLCCQQCVCVS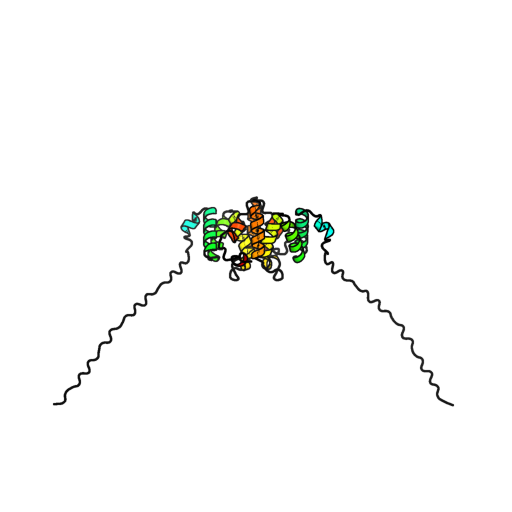RNPVRHHDNLSSLVSNVSSVVVDDPSCVSCVQPVDPPNVVCVVSVVD/DDDPPPPPPPPPDPPPPPPPPPPPCPPPVPVPVVVLVVDALVRLQVVLVVCVVVLNNVSNLVSLVSSLVVQNLVSLQVNLCCQQCVCVSRNPVRHHDNLSSLVSNVSSVVVDDPSCVSCVQPVDPPNVVCVVSVVD

Nearest PDB structures (foldseek):
  8d9x-assembly1_G  TM=6.517E-01  e=2.208E-02  Homo sapiens
  3rjv-assembly1_A  TM=7.687E-01  e=1.904E-01  Klebsiella pneumoniae subsp. pneumoniae MGH 78578
  5b26-assembly2_C  TM=6.426E-01  e=3.474E-01  Mus musculus
  1ouv-assembly1_A  TM=6.668E-01  e=1.278E+00  Helicobacter pylori 26695
  8d9x-assembly1_G  TM=6.518E-01  e=2.225E-02  Homo sapiens

InterPro domains:
  IPR011990 Tetratricopeptide-like helical domain superfamily [G3DSA:1.25.40.10] (19-124)

Radius of gyration: 32.96 Å; Cα contacts (8 Å, |Δi|>4): 315; chains: 2; bounding box: 61×141×95 Å